Protein AF-A0A061IEL1-F1 (afdb_monomer)

Sequence (319 aa):
MILPTSSVVSLWFRHLPSLEKATLHLFEKLFSSKRNRLGEVECCIKESLLPQAACHPAIFRIVDEMFRFVLLETDGAPEVIAALQVFTWCMAEALGKENKQMKFSLKTYFPYGAPALTAVLSQHPEAIPQRHQLQPLLHISQLLREAVEDPTHGSQQTPFESWFLFIHFGGWVDLAVQQLLRTEAEPPEGLLWLLAFYYSPQDGSQQRVQTMVELKALLSHLLMLLRGERLSAVDVQKAAPRAPICGQLVRRLLLSLLLWTPEGHPIAREAVTHMAHTDAVTHEIVGFLDQTLYRLDHLCVEASRKLARELLQELGAQV

Solvent-accessible surface area (backbone atoms only — not comparable to full-atom values): 18190 Å² total; per-residue (Å²): 135,86,76,55,68,70,58,54,40,54,45,36,75,76,35,58,71,61,38,53,52,52,54,50,53,49,47,52,62,66,66,68,50,96,72,68,48,51,68,58,48,45,50,54,46,64,73,64,47,51,29,62,42,29,60,39,43,74,50,30,44,54,55,51,49,52,49,52,50,54,31,63,78,50,75,62,40,67,68,55,49,51,52,47,25,48,45,48,49,50,19,54,52,40,50,73,66,61,84,83,87,77,87,78,56,71,57,64,59,40,74,84,49,59,68,71,54,49,59,59,64,71,54,61,65,86,77,44,58,78,95,58,48,63,58,61,50,41,51,51,28,48,53,51,44,51,58,60,69,43,77,84,56,83,60,90,54,50,47,61,53,60,45,59,60,49,52,47,47,48,62,55,57,53,50,47,54,53,51,54,77,66,48,88,66,84,74,56,66,44,56,41,48,42,51,41,40,72,71,40,55,83,55,50,73,70,57,42,53,54,32,31,56,50,50,50,52,43,49,52,51,52,53,50,41,67,73,44,99,71,67,48,44,68,57,60,56,67,56,59,77,85,69,83,60,53,65,66,55,53,50,49,53,51,52,48,45,25,45,74,34,81,77,25,51,85,38,33,67,61,34,49,59,66,61,44,76,44,71,69,49,36,53,51,52,47,52,50,38,36,51,49,44,68,53,40,77,76,66,78,50,64,68,39,46,52,51,40,52,53,54,46,55,56,54,62,73,76,110

Structure (mmCIF, N/CA/C/O backbone):
data_AF-A0A061IEL1-F1
#
_entry.id   AF-A0A061IEL1-F1
#
loop_
_atom_site.group_PDB
_atom_site.id
_atom_site.type_symbol
_atom_site.label_atom_id
_atom_site.label_alt_id
_atom_site.label_comp_id
_atom_site.label_asym_id
_atom_site.label_entity_id
_atom_site.label_seq_id
_atom_site.pdbx_PDB_ins_code
_atom_site.Cartn_x
_atom_site.Cartn_y
_atom_site.Cartn_z
_atom_site.occupancy
_atom_site.B_iso_or_equiv
_atom_site.auth_seq_id
_atom_site.auth_comp_id
_atom_site.auth_asym_id
_atom_site.auth_atom_id
_atom_site.pdbx_PDB_model_num
ATOM 1 N N . MET A 1 1 ? 2.890 -19.365 -30.928 1.00 45.03 1 MET A N 1
ATOM 2 C CA . MET A 1 1 ? 4.343 -19.486 -30.677 1.00 45.03 1 MET A CA 1
ATOM 3 C C . MET A 1 1 ? 4.625 -18.691 -29.412 1.00 45.03 1 MET A C 1
ATOM 5 O O . MET A 1 1 ? 4.346 -17.501 -29.420 1.00 45.03 1 MET A O 1
ATOM 9 N N . ILE A 1 2 ? 5.030 -19.330 -28.314 1.00 68.88 2 ILE A N 1
ATOM 10 C CA . ILE A 1 2 ? 5.338 -18.620 -27.060 1.00 68.88 2 ILE A CA 1
ATOM 11 C C . ILE A 1 2 ? 6.803 -18.189 -27.157 1.00 68.88 2 ILE A C 1
ATOM 13 O O . ILE A 1 2 ? 7.677 -19.042 -27.306 1.00 68.88 2 ILE A O 1
ATOM 17 N N . LEU A 1 3 ? 7.064 -16.880 -27.171 1.00 74.19 3 LEU A N 1
ATOM 18 C CA . LEU A 1 3 ? 8.430 -16.354 -27.161 1.00 74.19 3 LEU A CA 1
ATOM 19 C C . LEU A 1 3 ? 9.082 -16.659 -25.800 1.00 74.19 3 LEU A C 1
ATOM 21 O O . LEU A 1 3 ? 8.422 -16.486 -24.775 1.00 74.19 3 LEU A O 1
ATOM 25 N N . PRO A 1 4 ? 10.361 -17.074 -25.752 1.00 83.12 4 PRO A N 1
ATOM 26 C CA . PRO A 1 4 ? 11.089 -17.190 -24.491 1.00 83.12 4 PRO A CA 1
ATOM 27 C C . PRO A 1 4 ? 11.128 -15.850 -23.743 1.00 83.12 4 PRO A C 1
ATOM 29 O O . PRO A 1 4 ? 11.279 -14.799 -24.370 1.00 83.12 4 PRO A O 1
ATOM 32 N N . THR A 1 5 ? 11.084 -15.874 -22.406 1.00 77.50 5 THR A N 1
ATOM 33 C CA . THR A 1 5 ? 11.151 -14.661 -21.565 1.00 77.50 5 THR A CA 1
ATOM 34 C C . THR A 1 5 ? 12.360 -13.792 -21.907 1.00 77.50 5 THR A C 1
ATOM 36 O O . THR A 1 5 ? 12.234 -12.581 -22.046 1.00 77.50 5 THR A O 1
ATOM 39 N N . SER A 1 6 ? 13.523 -14.403 -22.152 1.00 81.56 6 SER A N 1
ATOM 40 C CA . SER A 1 6 ? 14.741 -13.687 -22.551 1.00 81.56 6 SER A CA 1
ATOM 41 C C . SER A 1 6 ? 14.592 -12.917 -23.870 1.00 81.56 6 SER A C 1
ATOM 43 O O . SER A 1 6 ? 15.176 -11.842 -24.027 1.00 81.56 6 SER A O 1
ATOM 45 N N . SER A 1 7 ? 13.792 -13.422 -24.813 1.00 85.75 7 SER A N 1
ATOM 46 C CA . SER A 1 7 ? 13.499 -12.745 -26.080 1.00 85.75 7 SER A CA 1
ATOM 47 C C . SER A 1 7 ? 12.565 -11.552 -25.883 1.00 85.75 7 SER A C 1
ATOM 49 O O . SER A 1 7 ? 12.796 -10.506 -26.486 1.00 85.75 7 SER A O 1
ATOM 51 N N . VAL A 1 8 ? 11.559 -11.681 -25.011 1.00 83.56 8 VAL A N 1
ATOM 52 C CA . VAL A 1 8 ? 10.640 -10.585 -24.651 1.00 83.56 8 VAL A CA 1
ATOM 53 C C . VAL A 1 8 ? 11.396 -9.464 -23.934 1.00 83.56 8 VAL A C 1
ATOM 55 O O . VAL A 1 8 ? 11.312 -8.306 -24.335 1.00 83.56 8 VAL A O 1
ATOM 58 N N . VAL A 1 9 ? 12.230 -9.818 -22.955 1.00 81.69 9 VAL A N 1
ATOM 59 C CA . VAL A 1 9 ? 13.104 -8.873 -22.247 1.00 81.69 9 VAL A CA 1
ATOM 60 C C . VAL A 1 9 ? 14.029 -8.146 -23.230 1.00 81.69 9 VAL A C 1
ATOM 62 O O . VAL A 1 9 ? 14.108 -6.920 -23.224 1.00 81.69 9 VAL A O 1
ATOM 65 N N . SER A 1 10 ? 14.682 -8.883 -24.138 1.00 85.38 10 SER A N 1
ATOM 66 C CA . SER A 1 10 ? 15.571 -8.296 -25.155 1.00 85.38 10 SER A CA 1
ATOM 67 C C . SER A 1 10 ? 14.847 -7.340 -26.107 1.00 85.38 10 SER A C 1
ATOM 69 O O . SER A 1 10 ? 15.432 -6.339 -26.524 1.00 85.38 10 SER A O 1
ATOM 71 N N . LEU A 1 11 ? 13.594 -7.639 -26.464 1.00 90.25 11 LEU A N 1
ATOM 72 C CA . LEU A 1 11 ? 12.755 -6.754 -27.271 1.00 90.25 11 LEU A CA 1
ATOM 73 C C . LEU A 1 11 ? 12.486 -5.444 -26.529 1.00 90.25 11 LEU A C 1
ATOM 75 O O . LEU A 1 11 ? 12.731 -4.378 -27.086 1.00 90.25 11 LEU A O 1
ATOM 79 N N . TRP A 1 12 ? 12.034 -5.515 -25.279 1.00 92.62 12 TRP A N 1
ATOM 80 C CA . TRP A 1 12 ? 11.704 -4.331 -24.482 1.00 92.62 12 TRP A CA 1
ATOM 81 C C . TRP A 1 12 ? 12.910 -3.442 -24.187 1.00 92.62 12 TRP A C 1
ATOM 83 O O . TRP A 1 12 ? 12.775 -2.222 -24.196 1.00 92.62 12 TRP A O 1
ATOM 93 N N . PHE A 1 13 ? 14.108 -4.015 -24.053 1.00 82.69 13 PHE A N 1
ATOM 94 C CA . PHE A 1 13 ? 15.342 -3.225 -23.995 1.00 82.69 13 PHE A CA 1
ATOM 95 C C . PHE A 1 13 ? 15.631 -2.421 -25.255 1.00 82.69 13 PHE A C 1
ATOM 97 O O . PHE A 1 13 ? 16.204 -1.337 -25.186 1.00 82.69 13 PHE A O 1
ATOM 104 N N . ARG A 1 14 ? 15.324 -2.994 -26.417 1.00 88.38 14 ARG A N 1
ATOM 105 C CA . ARG A 1 14 ? 15.703 -2.427 -27.716 1.00 88.38 14 ARG A CA 1
ATOM 106 C C . ARG A 1 14 ? 14.596 -1.575 -28.319 1.00 88.38 14 ARG A C 1
ATOM 108 O O . ARG A 1 14 ? 14.862 -0.804 -29.237 1.00 88.38 14 ARG A O 1
ATOM 115 N N . HIS A 1 15 ? 13.368 -1.724 -27.835 1.00 91.56 15 HIS A N 1
ATOM 116 C CA . HIS A 1 15 ? 12.200 -1.075 -28.398 1.00 91.56 15 HIS A CA 1
ATOM 117 C C . HIS A 1 15 ? 11.198 -0.681 -27.306 1.00 91.56 15 HIS A C 1
ATOM 119 O O . HIS A 1 15 ? 10.239 -1.399 -27.012 1.00 91.56 15 HIS A O 1
ATOM 125 N N . LEU A 1 16 ? 11.425 0.511 -26.750 1.00 90.19 16 LEU A N 1
ATOM 126 C CA . LEU A 1 16 ? 10.616 1.122 -25.695 1.00 90.19 16 LEU A CA 1
ATOM 127 C C . LEU A 1 16 ? 9.099 1.138 -25.985 1.00 90.19 16 LEU A C 1
ATOM 129 O O . LEU A 1 16 ? 8.353 0.724 -25.101 1.00 90.19 16 LEU A O 1
ATOM 133 N N . PRO A 1 17 ? 8.613 1.465 -27.202 1.00 94.44 17 PRO A N 1
ATOM 134 C CA . PRO A 1 17 ? 7.173 1.454 -27.481 1.00 94.44 17 PRO A CA 1
ATOM 135 C C . PRO A 1 17 ? 6.491 0.100 -27.245 1.00 94.44 17 PRO A C 1
ATOM 137 O O . PRO A 1 17 ? 5.310 0.037 -26.913 1.00 94.44 17 PRO A O 1
ATOM 140 N N . SER A 1 18 ? 7.217 -1.014 -27.396 1.00 94.56 18 SER A N 1
ATOM 141 C CA . SER A 1 18 ? 6.667 -2.336 -27.067 1.00 94.56 18 SER A CA 1
ATOM 142 C C . SER A 1 18 ? 6.569 -2.591 -25.566 1.00 94.56 18 SER 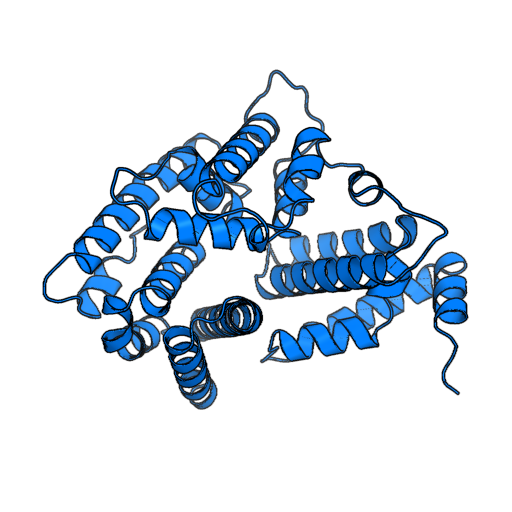A C 1
ATOM 144 O O . SER A 1 18 ? 5.677 -3.330 -25.155 1.00 94.56 18 SER A O 1
ATOM 146 N N . LEU A 1 19 ? 7.460 -2.005 -24.762 1.00 95.88 19 LEU A N 1
ATOM 147 C CA . LEU A 1 19 ? 7.366 -2.053 -23.304 1.00 95.88 19 LEU A CA 1
ATOM 148 C C . LEU A 1 19 ? 6.188 -1.202 -22.825 1.00 95.88 19 LEU A C 1
ATOM 150 O O . LEU A 1 19 ? 5.342 -1.703 -22.096 1.00 95.88 19 LEU A O 1
ATOM 154 N N . GLU A 1 20 ? 6.081 0.037 -23.310 1.00 95.44 20 GLU A N 1
ATOM 155 C CA . GLU A 1 20 ? 4.965 0.938 -22.993 1.00 95.44 20 GLU A CA 1
ATOM 156 C C . GLU A 1 20 ? 3.621 0.290 -23.334 1.00 95.44 20 GLU A C 1
ATOM 158 O O . GLU A 1 20 ? 2.723 0.227 -22.498 1.00 95.44 20 GLU A O 1
ATOM 163 N N . LYS A 1 21 ? 3.502 -0.294 -24.533 1.00 95.19 21 LYS A N 1
ATOM 164 C CA . LYS A 1 21 ? 2.292 -1.012 -24.941 1.00 95.19 21 LYS A CA 1
ATOM 165 C C . LYS A 1 21 ? 1.975 -2.199 -24.027 1.00 95.19 21 LYS A C 1
ATOM 167 O O . LYS A 1 21 ? 0.807 -2.438 -23.737 1.00 95.19 21 LYS A O 1
ATOM 172 N N . ALA A 1 22 ? 2.983 -2.954 -23.590 1.00 95.19 22 ALA A N 1
ATOM 173 C CA . ALA A 1 22 ? 2.779 -4.078 -22.679 1.00 95.19 22 ALA A CA 1
ATOM 174 C C . ALA A 1 22 ? 2.303 -3.612 -21.294 1.00 95.19 22 ALA A C 1
ATOM 176 O O . ALA A 1 22 ? 1.384 -4.210 -20.737 1.00 95.19 22 ALA A O 1
ATOM 177 N N . THR A 1 23 ? 2.878 -2.528 -20.771 1.00 96.19 23 THR A N 1
ATOM 178 C CA . THR A 1 23 ? 2.467 -1.927 -19.496 1.00 96.19 23 THR A CA 1
ATOM 179 C C . THR A 1 23 ? 1.055 -1.344 -19.572 1.00 96.19 23 THR A C 1
ATOM 181 O O . THR A 1 23 ? 0.246 -1.616 -18.691 1.00 96.19 23 THR A O 1
ATOM 184 N N . LEU A 1 24 ? 0.709 -0.622 -20.645 1.00 95.44 24 LEU A N 1
ATOM 185 C CA . LEU A 1 24 ? -0.655 -0.116 -20.853 1.00 95.44 24 LEU A CA 1
ATOM 186 C C . LEU A 1 24 ? -1.671 -1.255 -20.953 1.00 95.44 24 LEU A C 1
ATOM 188 O O . LEU A 1 24 ? -2.714 -1.197 -20.315 1.00 95.44 24 LEU A O 1
ATOM 192 N N . HIS A 1 25 ? -1.345 -2.328 -21.677 1.00 94.38 25 HIS A N 1
ATOM 193 C CA . HIS A 1 25 ? -2.205 -3.512 -21.759 1.00 94.38 25 HIS A CA 1
ATOM 194 C C . HIS A 1 25 ? -2.393 -4.193 -20.396 1.00 94.38 25 HIS A C 1
ATOM 196 O O . HIS A 1 25 ? -3.476 -4.695 -20.093 1.00 94.38 25 HIS A O 1
ATOM 202 N N . LEU A 1 26 ? -1.354 -4.211 -19.550 1.00 94.44 26 LEU A N 1
ATOM 203 C CA . LEU A 1 26 ? -1.491 -4.661 -18.165 1.00 94.44 26 LEU A CA 1
ATOM 204 C C . LEU A 1 26 ? -2.452 -3.744 -17.396 1.00 94.44 26 LEU A C 1
ATOM 206 O O . LEU A 1 26 ? -3.357 -4.254 -16.747 1.00 94.44 26 LEU A O 1
ATOM 210 N N . PHE A 1 27 ? -2.303 -2.423 -17.489 1.00 93.88 27 PHE A N 1
ATOM 211 C CA . PHE A 1 27 ? -3.194 -1.471 -16.817 1.00 93.88 27 PHE A CA 1
ATOM 212 C C . PHE A 1 27 ? -4.643 -1.595 -17.285 1.00 93.88 27 PHE A C 1
ATOM 214 O O . PHE A 1 27 ? -5.545 -1.635 -16.455 1.00 93.88 27 PHE A O 1
ATOM 221 N N . GLU A 1 28 ? -4.880 -1.753 -18.586 1.00 91.31 28 GLU A N 1
ATOM 222 C CA . GLU A 1 28 ? -6.215 -2.021 -19.123 1.00 91.31 28 GLU A CA 1
ATOM 223 C C . GLU A 1 28 ? -6.821 -3.275 -18.488 1.00 91.31 28 GLU A C 1
ATOM 225 O O . GLU A 1 28 ? -7.964 -3.244 -18.040 1.00 91.31 28 GLU A O 1
ATOM 230 N N . LYS A 1 29 ? -6.061 -4.369 -18.360 1.00 89.75 29 LYS A N 1
ATOM 231 C CA . LYS A 1 29 ? -6.538 -5.569 -17.655 1.00 89.75 29 LYS A CA 1
ATOM 232 C C . LYS A 1 29 ? -6.797 -5.316 -16.170 1.00 89.75 29 LYS A C 1
ATOM 234 O O . LYS A 1 29 ? -7.832 -5.734 -15.661 1.00 89.75 29 LYS A O 1
ATOM 239 N N . LEU A 1 30 ? -5.871 -4.643 -15.489 1.00 88.62 30 LEU A N 1
ATOM 240 C CA . LEU A 1 30 ? -5.934 -4.409 -14.047 1.00 88.62 30 LEU A CA 1
ATOM 241 C C . LEU A 1 30 ? -7.013 -3.409 -13.643 1.00 88.62 30 LEU A C 1
ATOM 243 O O . LEU A 1 30 ? -7.482 -3.485 -12.519 1.00 88.62 30 LEU A O 1
ATOM 247 N N . PHE A 1 31 ? -7.417 -2.484 -14.510 1.00 85.19 31 PHE A N 1
ATOM 248 C CA . PHE A 1 31 ? -8.345 -1.408 -14.144 1.00 85.19 31 PHE A CA 1
ATOM 249 C C . PHE A 1 31 ? -9.674 -1.449 -14.917 1.00 85.19 31 PHE A C 1
ATOM 251 O O . PHE A 1 31 ? -10.562 -0.649 -14.642 1.00 85.19 31 PHE A O 1
ATOM 258 N N . SER A 1 32 ? -9.860 -2.395 -15.850 1.00 79.62 32 SER A N 1
ATOM 259 C CA . SER A 1 32 ? -11.148 -2.596 -16.546 1.00 79.62 32 SER A CA 1
ATOM 260 C C . SER A 1 32 ? -12.160 -3.436 -15.762 1.00 79.62 32 SER A C 1
ATOM 262 O O . SER A 1 32 ? -13.367 -3.297 -15.974 1.00 79.62 32 SER A O 1
ATOM 264 N N . SER A 1 33 ? -11.702 -4.314 -14.865 1.00 66.00 33 SER A N 1
ATOM 265 C CA . SER A 1 33 ? -12.598 -5.128 -14.040 1.00 66.00 33 SER A CA 1
ATOM 266 C C . SER A 1 33 ? -13.097 -4.343 -12.827 1.00 66.00 33 SER A C 1
ATOM 268 O O . SER A 1 33 ? -12.321 -3.746 -12.087 1.00 66.00 33 SER A O 1
ATOM 270 N N . LYS A 1 34 ? -14.410 -4.406 -12.572 1.00 59.25 34 LYS A N 1
ATOM 271 C CA . LYS A 1 34 ? -15.040 -3.828 -11.369 1.00 59.25 34 LYS A CA 1
ATOM 272 C C . LYS A 1 34 ? -14.681 -4.572 -10.075 1.00 59.25 34 LYS A C 1
ATOM 274 O O . LYS A 1 34 ? -14.969 -4.077 -8.988 1.00 59.25 34 LYS A O 1
ATOM 279 N N . ARG A 1 35 ? -14.109 -5.776 -10.176 1.00 58.38 35 ARG A N 1
ATOM 280 C CA . ARG A 1 35 ? -13.677 -6.607 -9.046 1.00 58.38 35 ARG A CA 1
ATOM 281 C C . ARG A 1 35 ? -12.323 -7.200 -9.380 1.00 58.38 35 ARG A C 1
ATOM 283 O O . ARG A 1 35 ? -12.249 -8.102 -10.205 1.00 58.38 35 ARG A O 1
ATOM 290 N N . ASN A 1 36 ? -11.275 -6.690 -8.753 1.00 62.75 36 ASN A N 1
ATOM 291 C CA . ASN A 1 36 ? -9.938 -7.242 -8.892 1.00 62.75 36 ASN A CA 1
ATOM 292 C C . ASN A 1 36 ? -9.484 -7.763 -7.545 1.00 62.75 36 ASN A C 1
ATOM 294 O O . ASN A 1 36 ? -8.954 -7.019 -6.720 1.00 62.75 36 ASN A O 1
ATOM 298 N N . ARG A 1 37 ? -9.689 -9.063 -7.333 1.00 73.44 37 ARG A N 1
ATOM 299 C CA . ARG A 1 37 ? -9.083 -9.737 -6.186 1.00 73.44 37 ARG A CA 1
ATOM 300 C C . ARG A 1 37 ? -7.574 -9.664 -6.346 1.00 73.44 37 ARG A C 1
ATOM 302 O O . ARG A 1 37 ? -7.068 -9.887 -7.445 1.00 73.44 37 ARG A O 1
ATOM 309 N N . LEU A 1 38 ? -6.827 -9.433 -5.267 1.00 75.94 38 LEU A N 1
ATOM 310 C CA . LEU A 1 38 ? -5.367 -9.325 -5.390 1.00 75.94 38 LEU A CA 1
ATOM 311 C C . LEU A 1 38 ? -4.704 -10.577 -5.973 1.00 75.94 38 LEU A C 1
ATOM 313 O O . LEU A 1 38 ? -3.699 -10.442 -6.657 1.00 75.94 38 LEU A O 1
ATOM 317 N N . GLY A 1 39 ? -5.277 -11.769 -5.782 1.00 76.31 39 GLY A N 1
ATOM 318 C CA . GLY A 1 39 ? -4.789 -12.981 -6.451 1.00 76.31 39 GLY A CA 1
ATOM 319 C C . GLY A 1 39 ? -4.935 -12.929 -7.979 1.00 76.31 39 GLY A C 1
ATOM 320 O O . GLY A 1 39 ? -4.047 -13.366 -8.701 1.00 76.31 39 GLY A O 1
ATOM 321 N N . GLU A 1 40 ? -6.014 -12.337 -8.496 1.00 83.12 40 GLU A N 1
ATOM 322 C CA . GLU A 1 40 ? -6.212 -12.140 -9.940 1.00 83.12 40 GLU A CA 1
ATOM 323 C C . GLU A 1 40 ? -5.275 -11.053 -10.478 1.00 83.12 40 GLU A C 1
ATOM 325 O O . GLU A 1 40 ? -4.702 -11.215 -11.556 1.00 83.12 40 GLU A O 1
ATOM 330 N N . VAL A 1 41 ? -5.056 -9.987 -9.697 1.00 86.06 41 VAL A N 1
ATOM 331 C CA . VAL A 1 41 ? -4.055 -8.945 -9.980 1.00 86.06 41 VAL A CA 1
ATOM 332 C C . VAL A 1 41 ? -2.658 -9.556 -10.055 1.00 86.06 41 VAL A C 1
ATOM 334 O O . VAL A 1 41 ? -1.934 -9.318 -11.020 1.00 86.06 41 VAL A O 1
ATOM 337 N N . GLU A 1 42 ? -2.289 -10.386 -9.079 1.00 89.00 42 GLU A N 1
ATOM 338 C CA . GLU A 1 42 ? -1.007 -11.088 -9.035 1.00 89.00 42 GLU A CA 1
ATOM 339 C C . GLU A 1 42 ? -0.837 -12.014 -10.244 1.00 89.00 42 GLU A C 1
ATOM 341 O O . GLU A 1 42 ? 0.195 -11.953 -10.913 1.00 89.00 42 GLU A O 1
ATOM 346 N N . CYS A 1 43 ? -1.849 -12.824 -10.576 1.00 87.81 43 CYS A N 1
ATOM 347 C CA . CYS A 1 43 ? -1.838 -13.663 -11.774 1.00 87.81 43 CYS A CA 1
ATOM 348 C C . CYS A 1 43 ? -1.639 -12.826 -13.045 1.00 87.81 43 CYS A C 1
ATOM 350 O O . CYS A 1 43 ? -0.721 -13.109 -13.815 1.00 87.81 43 CYS A O 1
ATOM 352 N N . CYS A 1 44 ? -2.421 -11.757 -13.233 1.00 90.69 44 CYS A N 1
ATOM 353 C CA . CYS A 1 44 ? -2.296 -10.856 -14.383 1.00 90.69 44 CYS A CA 1
ATOM 354 C C . CYS A 1 44 ? -0.889 -10.249 -14.491 1.00 90.69 44 CYS A C 1
ATOM 356 O O . CYS A 1 44 ? -0.300 -10.206 -15.574 1.00 90.69 44 CYS A O 1
ATOM 358 N N . ILE A 1 45 ? -0.334 -9.803 -13.363 1.00 93.56 45 ILE A N 1
ATOM 359 C CA . ILE A 1 45 ? 1.009 -9.230 -13.283 1.00 93.56 45 ILE A CA 1
ATOM 360 C C . ILE A 1 45 ? 2.068 -10.282 -13.624 1.00 93.56 45 ILE A C 1
ATOM 362 O O . ILE A 1 45 ? 2.948 -10.014 -14.443 1.00 93.56 45 ILE A O 1
ATOM 366 N N . LYS A 1 46 ? 1.987 -11.492 -13.063 1.00 91.50 46 LYS A N 1
ATOM 367 C CA . LYS A 1 46 ? 2.949 -12.574 -13.330 1.00 91.50 46 LYS A CA 1
ATOM 368 C C . LYS A 1 46 ? 2.901 -13.050 -14.783 1.00 91.50 46 LYS A C 1
ATOM 370 O O . LYS A 1 46 ? 3.955 -13.307 -15.365 1.00 91.50 46 LYS A O 1
ATOM 375 N N . GLU A 1 47 ? 1.714 -13.118 -15.382 1.00 91.06 47 GLU A N 1
ATOM 376 C CA . GLU A 1 47 ? 1.523 -13.480 -16.793 1.00 91.06 47 GLU A CA 1
ATOM 377 C C . GLU A 1 47 ? 2.075 -12.431 -17.765 1.00 91.06 47 GLU A C 1
ATOM 379 O O . GLU A 1 47 ? 2.435 -12.768 -18.894 1.00 91.06 47 GLU A O 1
ATOM 384 N N . SER A 1 48 ? 2.177 -11.167 -17.341 1.00 92.12 48 SER A N 1
ATOM 385 C CA . SER A 1 48 ? 2.668 -10.081 -18.196 1.00 92.12 48 SER A CA 1
ATOM 386 C C . SER A 1 48 ? 4.155 -10.181 -18.543 1.00 92.12 48 SER A C 1
ATOM 388 O O . SER A 1 48 ? 4.589 -9.509 -19.469 1.00 92.12 48 SER A O 1
ATOM 390 N N . LEU A 1 49 ? 4.943 -10.982 -17.812 1.00 90.56 49 LEU A N 1
ATOM 391 C CA . LEU A 1 49 ? 6.415 -11.020 -17.847 1.00 90.56 49 LEU A CA 1
ATOM 392 C C . LEU A 1 49 ? 7.123 -9.716 -17.417 1.00 90.56 49 LEU A C 1
ATOM 394 O O . LEU A 1 49 ? 8.357 -9.679 -17.369 1.00 90.56 49 LEU A O 1
ATOM 398 N N . LEU A 1 50 ? 6.378 -8.652 -17.087 1.00 94.06 50 LEU A N 1
ATOM 399 C CA . LEU A 1 50 ? 6.944 -7.378 -16.641 1.00 94.06 50 LEU A CA 1
ATOM 400 C C . LEU A 1 50 ? 7.743 -7.506 -15.338 1.00 94.06 50 LEU A C 1
ATOM 402 O O . LEU A 1 50 ? 8.828 -6.933 -15.301 1.00 94.06 50 LEU A O 1
ATOM 406 N N . PRO A 1 51 ? 7.318 -8.265 -14.304 1.00 92.88 51 PRO A N 1
ATOM 407 C CA . PRO A 1 51 ? 8.116 -8.421 -13.086 1.00 92.88 51 PRO A CA 1
ATOM 408 C C . PRO A 1 51 ? 9.505 -9.012 -13.345 1.00 92.88 51 PRO A C 1
ATOM 410 O O . PRO A 1 51 ? 10.491 -8.537 -12.793 1.00 92.88 51 PRO A O 1
ATOM 413 N N . GLN A 1 52 ? 9.592 -10.015 -14.223 1.00 90.06 52 GLN A N 1
ATOM 414 C CA . GLN A 1 52 ? 10.848 -10.668 -14.593 1.00 90.06 52 GLN A CA 1
ATOM 415 C C . GLN A 1 52 ? 11.733 -9.732 -15.421 1.00 90.06 52 GLN A C 1
ATOM 417 O O . GLN A 1 52 ? 12.941 -9.683 -15.227 1.00 90.06 52 GLN A O 1
ATOM 422 N N . ALA A 1 53 ? 11.148 -8.951 -16.331 1.00 90.25 53 ALA A N 1
ATOM 423 C CA . ALA A 1 53 ? 11.898 -7.954 -17.089 1.00 90.25 53 ALA A CA 1
ATOM 424 C C . ALA A 1 53 ? 12.378 -6.788 -16.206 1.00 90.25 53 ALA A C 1
ATOM 426 O O . ALA A 1 53 ? 13.492 -6.287 -16.371 1.00 90.25 53 ALA A O 1
ATOM 427 N N . ALA A 1 54 ? 11.553 -6.385 -15.240 1.00 92.38 54 ALA A N 1
ATOM 428 C CA . ALA A 1 54 ? 11.835 -5.334 -14.274 1.00 92.38 54 ALA A CA 1
ATOM 429 C C . ALA A 1 54 ? 12.899 -5.726 -13.239 1.00 92.38 54 ALA A C 1
ATOM 431 O O . ALA A 1 54 ? 13.402 -4.845 -12.551 1.00 92.38 54 ALA A O 1
ATOM 432 N N . CYS A 1 55 ? 13.353 -6.986 -13.199 1.00 89.12 55 CYS A N 1
ATOM 433 C CA . CYS A 1 55 ? 14.615 -7.345 -12.542 1.00 89.12 55 CYS A CA 1
ATOM 434 C C . CYS A 1 55 ? 15.806 -6.533 -13.082 1.00 89.12 55 CYS A C 1
ATOM 436 O O . CYS A 1 55 ? 16.845 -6.428 -12.433 1.00 89.12 55 CYS A O 1
ATOM 438 N N . HIS A 1 56 ? 15.680 -5.933 -14.270 1.00 88.88 56 HIS A N 1
ATOM 439 C CA . HIS A 1 56 ? 16.611 -4.914 -14.715 1.00 88.88 56 HIS A CA 1
ATOM 440 C C . HIS A 1 56 ? 16.123 -3.490 -14.379 1.00 88.88 56 HIS A C 1
ATOM 442 O O . HIS A 1 56 ? 15.062 -3.075 -14.860 1.00 88.88 56 HIS A O 1
ATOM 448 N N . PRO A 1 57 ? 16.936 -2.664 -13.687 1.00 90.12 57 PRO A N 1
ATOM 449 C CA . PRO A 1 57 ? 16.532 -1.341 -13.207 1.00 90.12 57 PRO A CA 1
ATOM 450 C C . PRO A 1 57 ? 16.002 -0.386 -14.279 1.00 90.12 57 PRO A C 1
ATOM 452 O O . PRO A 1 57 ? 15.091 0.387 -14.013 1.00 90.12 57 PRO A O 1
ATOM 455 N N . ALA A 1 58 ? 16.544 -0.421 -15.501 1.00 90.50 58 ALA A N 1
ATOM 456 C CA . ALA A 1 58 ? 16.056 0.441 -16.582 1.00 90.50 58 ALA A CA 1
ATOM 457 C C . ALA A 1 58 ? 14.601 0.131 -16.978 1.00 90.50 58 ALA A C 1
ATOM 459 O O . ALA A 1 58 ? 13.828 1.056 -17.196 1.00 90.50 58 ALA A O 1
ATOM 460 N N . ILE A 1 59 ? 14.228 -1.155 -17.030 1.00 92.81 59 ILE A N 1
ATOM 461 C CA . ILE A 1 59 ? 12.855 -1.576 -17.338 1.00 92.81 59 ILE A CA 1
ATOM 462 C C . ILE A 1 59 ? 11.950 -1.250 -16.154 1.00 92.81 59 ILE A C 1
ATOM 464 O O . ILE A 1 59 ? 10.895 -0.657 -16.360 1.00 92.81 59 ILE A O 1
ATOM 468 N N . PHE A 1 60 ? 12.391 -1.565 -14.929 1.00 93.94 60 PHE A N 1
ATOM 469 C CA . PHE A 1 60 ? 11.664 -1.197 -13.714 1.00 93.94 60 PHE A CA 1
ATOM 470 C C . PHE A 1 60 ? 11.296 0.281 -13.713 1.00 93.94 60 PHE A C 1
ATOM 472 O O . PHE A 1 60 ? 10.129 0.600 -13.569 1.00 93.94 60 PHE A O 1
ATOM 479 N N . ARG A 1 61 ? 12.264 1.172 -13.953 1.00 92.94 61 ARG A N 1
ATOM 480 C CA . ARG A 1 61 ? 12.039 2.622 -13.915 1.00 92.94 61 ARG A CA 1
ATOM 481 C C . ARG A 1 61 ? 10.994 3.101 -14.916 1.00 92.94 61 ARG A C 1
ATOM 483 O O . ARG A 1 61 ? 10.288 4.049 -14.620 1.00 92.94 61 ARG A O 1
ATOM 490 N N . ILE A 1 62 ? 10.894 2.472 -16.085 1.00 94.50 62 ILE A N 1
ATOM 491 C CA . ILE A 1 62 ? 9.868 2.825 -17.074 1.00 94.50 62 ILE A CA 1
ATOM 492 C C . ILE A 1 62 ? 8.491 2.385 -16.578 1.00 94.50 62 ILE A C 1
ATOM 494 O O . ILE A 1 62 ? 7.548 3.165 -16.622 1.00 94.50 62 ILE A O 1
ATOM 498 N N . VAL A 1 63 ? 8.373 1.151 -16.080 1.00 96.38 63 VAL A N 1
ATOM 499 C CA . VAL A 1 63 ? 7.103 0.639 -15.543 1.00 96.38 63 VAL A CA 1
ATOM 500 C C . VAL A 1 63 ? 6.670 1.435 -14.305 1.00 96.38 63 VAL A C 1
ATOM 502 O O . VAL A 1 63 ? 5.506 1.806 -14.193 1.00 96.38 63 VAL A O 1
ATOM 505 N N . ASP A 1 64 ? 7.616 1.740 -13.419 1.00 96.00 64 ASP A N 1
ATOM 506 C CA . ASP A 1 64 ? 7.445 2.568 -12.225 1.00 96.00 64 ASP A CA 1
ATOM 507 C C . ASP A 1 64 ? 6.973 3.986 -12.578 1.00 96.00 64 ASP A C 1
ATOM 509 O O . ASP A 1 64 ? 6.003 4.481 -12.012 1.00 96.00 64 ASP A O 1
ATOM 513 N N . GLU A 1 65 ? 7.569 4.611 -13.598 1.00 95.62 65 GLU A N 1
ATOM 514 C CA . GLU A 1 65 ? 7.129 5.918 -14.098 1.00 95.62 65 GLU A CA 1
ATOM 515 C C . GLU A 1 65 ? 5.704 5.870 -14.671 1.00 95.62 65 GLU A C 1
ATOM 517 O O . GLU A 1 65 ? 4.909 6.786 -14.478 1.00 95.62 65 GLU A O 1
ATOM 522 N N . MET A 1 66 ? 5.330 4.779 -15.338 1.00 96.94 66 MET A N 1
ATOM 523 C CA . MET A 1 66 ? 3.961 4.609 -15.826 1.00 96.94 66 MET A CA 1
ATOM 524 C C . MET A 1 66 ? 2.958 4.440 -14.679 1.00 96.94 66 MET A C 1
ATOM 526 O O . MET A 1 66 ? 1.867 5.004 -14.748 1.00 96.94 66 MET A O 1
ATOM 530 N N . PHE A 1 67 ? 3.323 3.736 -13.601 1.00 96.88 67 PHE A N 1
ATOM 531 C CA . PHE A 1 67 ? 2.524 3.722 -12.372 1.00 96.88 67 PHE A CA 1
ATOM 532 C C . PHE A 1 67 ? 2.439 5.113 -11.736 1.00 96.88 67 PHE A C 1
ATOM 534 O O . PHE A 1 67 ? 1.349 5.505 -11.325 1.00 96.88 67 PHE A O 1
ATOM 541 N N . ARG A 1 68 ? 3.543 5.877 -11.701 1.00 95.56 68 ARG A N 1
ATOM 542 C CA . ARG A 1 68 ? 3.569 7.275 -11.233 1.00 95.56 68 ARG A CA 1
ATOM 543 C C . ARG A 1 68 ? 2.531 8.116 -11.981 1.00 95.56 68 ARG A C 1
ATOM 545 O O . ARG A 1 68 ? 1.745 8.801 -11.332 1.00 95.56 68 ARG A O 1
ATOM 552 N N . PHE A 1 69 ? 2.470 8.026 -13.314 1.00 95.31 69 PHE A N 1
ATOM 553 C CA . PHE A 1 69 ? 1.471 8.750 -14.109 1.00 95.31 69 PHE A CA 1
ATOM 554 C C . PHE A 1 69 ? 0.039 8.341 -13.768 1.00 95.31 69 PHE A C 1
ATOM 556 O O . PHE A 1 69 ? -0.779 9.206 -13.475 1.00 95.31 69 PHE A O 1
ATOM 563 N N . VAL A 1 70 ? -0.270 7.041 -13.745 1.00 95.25 70 VAL A N 1
ATOM 564 C CA . VAL A 1 70 ? -1.629 6.575 -13.415 1.00 95.25 70 VAL A CA 1
ATOM 565 C C . VAL A 1 70 ? -2.034 7.008 -12.005 1.00 95.25 70 VA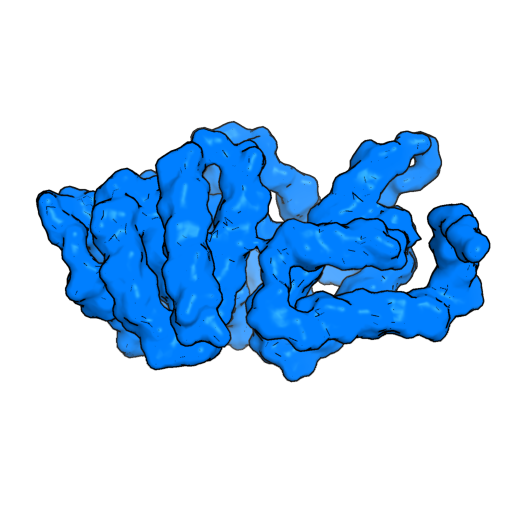L A C 1
ATOM 567 O O . VAL A 1 70 ? -3.177 7.393 -11.779 1.00 95.25 70 VAL A O 1
ATOM 570 N N . LEU A 1 71 ? -1.103 6.989 -11.054 1.00 94.00 71 LEU A N 1
ATOM 571 C CA . LEU A 1 71 ? -1.358 7.398 -9.679 1.00 94.00 71 LEU A CA 1
ATOM 572 C C . LEU A 1 71 ? -1.673 8.894 -9.565 1.00 94.00 71 LEU A C 1
ATOM 574 O O . LEU A 1 71 ? -2.579 9.263 -8.825 1.00 94.00 71 LEU A O 1
ATOM 578 N N . LEU A 1 72 ? -0.957 9.741 -10.310 1.00 93.06 72 LEU A N 1
ATOM 579 C CA . LEU A 1 72 ? -1.220 11.181 -10.368 1.00 93.06 72 LEU A CA 1
ATOM 580 C C . LEU A 1 72 ? -2.558 11.488 -11.055 1.00 93.06 72 LEU A C 1
ATOM 582 O O . LEU A 1 72 ? -3.327 12.297 -10.548 1.00 93.06 72 LEU A O 1
ATOM 586 N N . GLU A 1 73 ? -2.869 10.808 -12.161 1.00 93.06 73 GLU A N 1
ATOM 587 C CA . GLU A 1 73 ? -4.137 10.976 -12.892 1.00 93.06 73 GLU A CA 1
ATOM 588 C C . GLU A 1 73 ? -5.360 10.509 -12.085 1.00 93.06 73 GLU A C 1
ATOM 590 O O . GLU A 1 73 ? -6.471 10.992 -12.289 1.00 93.06 73 GLU A O 1
ATOM 595 N N . THR A 1 74 ? -5.165 9.565 -11.162 1.00 90.25 74 THR A N 1
ATOM 596 C CA . THR A 1 74 ? -6.232 8.999 -10.320 1.00 90.25 74 THR A CA 1
ATOM 597 C C . THR A 1 74 ? -6.273 9.580 -8.907 1.00 90.25 74 THR A C 1
ATOM 599 O O . THR A 1 74 ? -7.028 9.076 -8.078 1.00 90.25 74 THR A O 1
ATOM 602 N N . ASP A 1 75 ? -5.466 10.608 -8.626 1.00 87.19 75 ASP A N 1
ATOM 603 C CA . ASP A 1 75 ? -5.331 11.226 -7.300 1.00 87.19 75 ASP A CA 1
ATOM 604 C C . ASP A 1 75 ? -5.082 10.195 -6.179 1.00 87.19 75 ASP A C 1
ATOM 606 O O . ASP A 1 75 ? -5.663 10.237 -5.096 1.00 87.19 75 ASP A O 1
ATOM 610 N N . GLY A 1 76 ? -4.225 9.207 -6.457 1.00 86.50 76 GLY A N 1
ATOM 611 C CA . GLY A 1 76 ? -3.841 8.200 -5.470 1.00 86.50 76 GLY A CA 1
ATOM 612 C C . GLY A 1 76 ? -4.847 7.062 -5.271 1.00 86.50 76 GLY A C 1
ATOM 613 O O . GLY A 1 76 ? -4.954 6.555 -4.153 1.00 86.50 76 GLY A O 1
ATOM 614 N N . ALA A 1 77 ? -5.573 6.638 -6.313 1.00 87.31 77 ALA A N 1
ATOM 615 C CA . ALA A 1 77 ? -6.573 5.572 -6.193 1.00 87.31 77 ALA A CA 1
ATOM 616 C C . ALA A 1 77 ? -6.017 4.291 -5.513 1.00 87.31 77 ALA A C 1
ATOM 618 O O . ALA A 1 77 ? -4.960 3.782 -5.919 1.00 87.31 77 ALA A O 1
ATOM 619 N N . PRO A 1 78 ? -6.721 3.721 -4.510 1.00 84.69 78 PRO A N 1
ATOM 620 C CA . PRO A 1 78 ? -6.254 2.550 -3.763 1.00 84.69 78 PRO A CA 1
ATOM 621 C C . PRO A 1 78 ? -5.941 1.326 -4.632 1.00 84.69 78 PRO A C 1
ATOM 623 O O . PRO A 1 78 ? -5.009 0.580 -4.333 1.00 84.69 78 PRO A O 1
ATOM 626 N N . GLU A 1 79 ? -6.681 1.120 -5.721 1.00 85.81 79 GLU A N 1
ATOM 627 C CA . GLU A 1 79 ? -6.492 0.016 -6.664 1.00 85.81 79 GLU A CA 1
ATOM 628 C C . GLU A 1 79 ? -5.151 0.125 -7.397 1.00 85.81 79 GLU A C 1
ATOM 630 O O . GLU A 1 79 ? -4.470 -0.881 -7.610 1.00 85.81 79 GLU A O 1
ATOM 635 N N . VAL A 1 80 ? -4.738 1.349 -7.739 1.00 91.81 80 VAL A N 1
ATOM 636 C CA . VAL A 1 80 ? -3.449 1.628 -8.384 1.00 91.81 80 VAL A CA 1
ATOM 637 C C . VAL A 1 80 ? -2.312 1.376 -7.397 1.00 91.81 80 VAL A C 1
ATOM 639 O O . VAL A 1 80 ? -1.342 0.699 -7.739 1.00 91.81 80 VAL A O 1
ATOM 642 N N . ILE A 1 81 ? -2.458 1.838 -6.149 1.00 91.81 81 ILE A N 1
ATOM 643 C CA . ILE A 1 81 ? -1.496 1.572 -5.067 1.00 91.81 81 ILE A CA 1
ATOM 644 C C . ILE A 1 81 ? -1.362 0.063 -4.823 1.00 91.81 81 ILE A C 1
ATOM 646 O O . ILE A 1 81 ? -0.250 -0.453 -4.690 1.00 91.81 81 ILE A O 1
ATOM 650 N N . ALA A 1 82 ? -2.477 -0.666 -4.785 1.00 88.94 82 ALA A N 1
ATOM 651 C CA . ALA A 1 82 ? -2.472 -2.108 -4.584 1.00 88.94 82 ALA A CA 1
ATOM 652 C C . ALA A 1 82 ? -1.784 -2.845 -5.745 1.00 88.94 82 ALA A C 1
ATOM 654 O O . ALA A 1 82 ? -0.936 -3.705 -5.503 1.00 88.94 82 ALA A O 1
ATOM 655 N N . ALA A 1 83 ? -2.082 -2.477 -6.995 1.00 92.38 83 ALA A N 1
ATOM 656 C CA . ALA A 1 83 ? -1.416 -3.023 -8.175 1.00 92.38 83 ALA A CA 1
ATOM 657 C C . ALA A 1 83 ? 0.099 -2.757 -8.162 1.00 92.38 83 ALA A C 1
ATOM 659 O O . ALA A 1 83 ? 0.880 -3.672 -8.431 1.00 92.38 83 ALA A O 1
ATOM 660 N N . LEU A 1 84 ? 0.522 -1.546 -7.784 1.00 95.00 84 LEU A N 1
ATOM 661 C CA . LEU A 1 84 ? 1.933 -1.178 -7.636 1.00 95.00 84 LEU A CA 1
ATOM 662 C C . LEU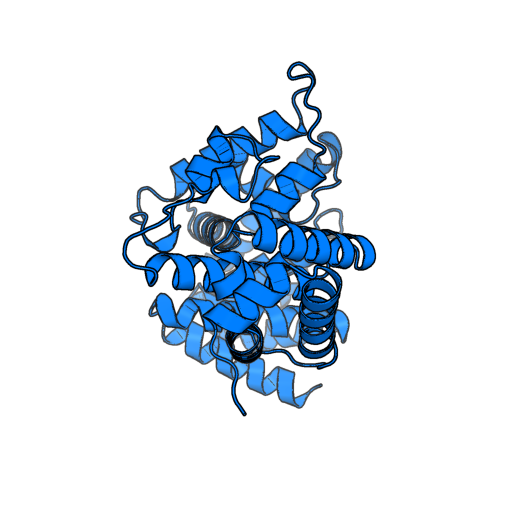 A 1 84 ? 2.639 -2.032 -6.571 1.00 95.00 84 LEU A C 1
ATOM 664 O O . LEU A 1 84 ? 3.737 -2.545 -6.800 1.00 95.00 84 LEU A O 1
ATOM 668 N N . GLN A 1 85 ? 2.001 -2.237 -5.417 1.00 92.00 85 GLN A N 1
ATOM 669 C CA . GLN A 1 85 ? 2.532 -3.085 -4.345 1.00 92.00 85 GLN A CA 1
ATOM 670 C C . GLN A 1 85 ? 2.673 -4.546 -4.788 1.00 92.00 85 GLN A C 1
ATOM 672 O O . GLN A 1 85 ? 3.712 -5.163 -4.546 1.00 92.00 85 GLN A O 1
ATOM 677 N N . VAL A 1 86 ? 1.663 -5.103 -5.469 1.00 90.88 86 VAL A N 1
ATOM 678 C CA . VAL A 1 86 ? 1.719 -6.477 -5.999 1.00 90.88 86 VAL A CA 1
ATOM 679 C C . VAL A 1 86 ? 2.788 -6.601 -7.083 1.00 90.88 86 VAL A C 1
ATOM 681 O O . VAL A 1 86 ? 3.533 -7.582 -7.095 1.00 90.88 86 VAL A O 1
ATOM 684 N N . PHE A 1 87 ? 2.923 -5.603 -7.959 1.00 95.00 87 PHE A N 1
ATOM 685 C CA . PHE A 1 87 ? 3.984 -5.558 -8.963 1.00 95.00 87 PHE A CA 1
ATOM 686 C C . PHE A 1 87 ? 5.372 -5.579 -8.318 1.00 95.00 87 PHE A C 1
ATOM 688 O O . PHE A 1 87 ? 6.207 -6.416 -8.668 1.00 95.00 87 PHE A O 1
ATOM 695 N N . THR A 1 88 ? 5.588 -4.713 -7.327 1.00 92.88 88 THR A N 1
ATOM 696 C CA . THR A 1 88 ? 6.843 -4.623 -6.569 1.00 92.88 88 THR A CA 1
ATOM 697 C C . THR A 1 88 ? 7.181 -5.951 -5.897 1.00 92.88 88 THR A C 1
ATOM 699 O O . THR A 1 88 ? 8.314 -6.423 -5.990 1.00 92.88 88 THR A O 1
ATOM 702 N N . TRP A 1 89 ? 6.188 -6.592 -5.275 1.00 88.19 89 TRP A N 1
ATOM 703 C CA . TRP A 1 89 ? 6.333 -7.915 -4.673 1.00 88.19 89 TRP A CA 1
ATOM 704 C C . TRP A 1 89 ? 6.712 -8.989 -5.701 1.00 88.19 89 TRP A C 1
ATOM 706 O O . TRP A 1 89 ? 7.692 -9.706 -5.505 1.00 88.19 89 TRP A O 1
ATOM 716 N N . CYS A 1 90 ? 5.988 -9.075 -6.822 1.00 91.12 90 CYS A N 1
ATOM 717 C CA . CYS A 1 90 ? 6.268 -10.048 -7.882 1.00 91.12 90 CYS A CA 1
ATOM 718 C C . CYS A 1 90 ? 7.674 -9.868 -8.469 1.00 91.12 90 CYS A C 1
ATOM 720 O O . CYS A 1 90 ? 8.339 -10.850 -8.799 1.00 91.12 90 CYS A O 1
ATOM 722 N N . MET A 1 91 ? 8.131 -8.620 -8.600 1.00 91.88 91 MET A N 1
ATOM 723 C CA . MET A 1 91 ? 9.473 -8.293 -9.079 1.00 91.88 91 MET A CA 1
ATOM 724 C C . MET A 1 91 ? 10.539 -8.708 -8.058 1.00 91.88 91 MET A C 1
ATOM 726 O O . MET A 1 91 ? 11.508 -9.369 -8.427 1.00 91.88 91 MET A O 1
ATOM 730 N N . ALA A 1 92 ? 10.333 -8.431 -6.767 1.00 87.19 92 ALA A N 1
ATOM 731 C CA . ALA A 1 92 ? 11.229 -8.891 -5.705 1.00 87.19 92 ALA A CA 1
ATOM 732 C C . ALA A 1 92 ? 11.300 -10.431 -5.627 1.00 87.19 92 ALA A C 1
ATOM 734 O O . ALA A 1 92 ? 12.383 -11.000 -5.469 1.00 87.19 92 ALA A O 1
ATOM 735 N N . GLU A 1 93 ? 10.167 -11.119 -5.801 1.00 86.81 93 GLU A N 1
ATOM 736 C CA . GLU A 1 93 ? 10.107 -12.582 -5.877 1.00 86.81 93 GLU A CA 1
ATOM 737 C C . GLU A 1 93 ? 10.887 -13.114 -7.095 1.00 86.81 93 GLU A C 1
ATOM 739 O O . GLU A 1 93 ? 11.641 -14.085 -6.979 1.00 86.81 93 GLU A O 1
ATOM 744 N N . ALA A 1 94 ? 10.744 -12.473 -8.261 1.00 88.31 94 ALA A N 1
ATOM 745 C CA . ALA A 1 94 ? 11.488 -12.820 -9.470 1.00 88.31 94 ALA A CA 1
ATOM 746 C C . ALA A 1 94 ? 13.002 -12.612 -9.287 1.00 88.31 94 ALA A C 1
ATOM 748 O O . ALA A 1 94 ? 13.781 -13.516 -9.598 1.00 88.31 94 ALA A O 1
ATOM 749 N N . LEU A 1 95 ? 13.410 -11.490 -8.685 1.00 85.00 95 LEU A N 1
ATOM 750 C CA . LEU A 1 95 ? 14.803 -11.208 -8.328 1.00 85.00 95 LEU A CA 1
ATOM 751 C C . LEU A 1 95 ? 15.392 -12.262 -7.385 1.00 85.00 95 LEU A C 1
ATOM 753 O O . LEU A 1 95 ? 16.549 -12.649 -7.539 1.00 85.00 95 LEU A O 1
ATOM 757 N N . GLY A 1 96 ? 14.608 -12.750 -6.419 1.00 80.06 96 GLY A N 1
ATOM 758 C CA . GLY A 1 96 ? 15.033 -13.814 -5.507 1.00 80.06 96 GLY A CA 1
ATOM 759 C C . GLY A 1 96 ? 15.271 -15.160 -6.204 1.00 80.06 96 GLY A C 1
ATOM 760 O O . GLY A 1 96 ? 16.133 -15.932 -5.779 1.00 80.06 96 GLY A O 1
ATOM 761 N N . LYS A 1 97 ? 14.534 -15.439 -7.288 1.00 82.19 97 LYS A N 1
ATOM 762 C CA . LYS A 1 97 ? 14.657 -16.669 -8.093 1.00 82.19 97 LYS A CA 1
ATOM 763 C C . LYS A 1 97 ? 15.801 -16.605 -9.110 1.00 82.19 97 LYS A C 1
ATOM 765 O O . LYS A 1 97 ? 16.347 -17.651 -9.469 1.00 82.19 97 LYS A O 1
ATOM 770 N N . GLU A 1 98 ? 16.186 -15.413 -9.568 1.00 69.56 98 GLU A N 1
ATOM 771 C CA . GLU A 1 98 ? 17.304 -15.228 -10.498 1.00 69.56 98 GLU A CA 1
ATOM 772 C C . GLU A 1 98 ? 18.659 -15.494 -9.820 1.00 69.56 98 GLU A C 1
ATOM 774 O O . GLU A 1 98 ? 19.273 -14.663 -9.150 1.00 69.56 98 GLU A O 1
ATOM 779 N N . ASN A 1 99 ? 19.166 -16.710 -10.014 1.00 53.00 99 ASN A N 1
ATOM 780 C CA . ASN A 1 99 ? 20.444 -17.138 -9.469 1.00 53.00 99 ASN A CA 1
ATOM 781 C C . ASN A 1 99 ? 21.599 -16.680 -10.402 1.00 53.00 99 ASN A C 1
ATOM 783 O O . ASN A 1 99 ? 21.813 -17.273 -11.455 1.00 53.00 99 ASN A O 1
ATOM 787 N N . LYS A 1 100 ? 22.407 -15.703 -9.942 1.00 57.88 100 LYS A N 1
ATOM 788 C CA . LYS A 1 100 ? 23.884 -15.587 -10.140 1.00 57.88 100 LYS A CA 1
ATOM 789 C C . LYS A 1 100 ? 24.549 -14.566 -11.094 1.00 57.88 100 LYS A C 1
ATOM 791 O O . LYS A 1 100 ? 25.776 -14.608 -11.117 1.00 57.88 100 LYS A O 1
ATOM 796 N N . GLN A 1 101 ? 23.909 -13.614 -11.788 1.00 48.03 101 GLN A N 1
ATOM 797 C CA . GLN A 1 101 ? 24.710 -12.663 -12.615 1.00 48.03 101 GLN A CA 1
ATOM 798 C C . GLN A 1 101 ? 24.560 -11.160 -12.354 1.00 48.03 101 GLN A C 1
ATOM 800 O O . GLN A 1 101 ? 25.553 -10.451 -12.496 1.00 48.03 101 GLN A O 1
ATOM 805 N N . MET A 1 102 ? 23.422 -10.656 -11.876 1.00 52.44 102 MET A N 1
ATOM 806 C CA . MET A 1 102 ? 23.292 -9.228 -11.560 1.00 52.44 102 MET A CA 1
ATOM 807 C C . MET A 1 102 ? 22.421 -9.027 -10.324 1.00 52.44 102 MET A C 1
ATOM 809 O O . MET A 1 102 ? 21.203 -9.114 -10.377 1.00 52.44 102 MET A O 1
ATOM 813 N N . LYS A 1 103 ? 23.065 -8.769 -9.181 1.00 67.06 103 LYS A N 1
ATOM 814 C CA . LYS A 1 103 ? 22.376 -8.335 -7.963 1.00 67.06 103 LYS A CA 1
ATOM 815 C C . LYS A 1 103 ? 22.409 -6.816 -7.913 1.00 67.06 103 LYS A C 1
ATOM 817 O O . LYS A 1 103 ? 23.343 -6.230 -7.369 1.00 67.06 103 LYS A O 1
ATOM 822 N N . PHE A 1 104 ? 21.418 -6.175 -8.522 1.00 74.81 104 PHE A N 1
ATOM 823 C CA . PHE A 1 104 ? 21.219 -4.746 -8.321 1.00 74.81 104 PHE A CA 1
ATOM 824 C C . PHE A 1 104 ? 20.710 -4.508 -6.898 1.00 74.81 104 PHE A C 1
ATOM 826 O O . PHE A 1 104 ? 19.807 -5.189 -6.419 1.00 74.81 104 PHE A O 1
ATOM 833 N N . SER A 1 105 ? 21.312 -3.548 -6.203 1.00 78.56 105 SER A N 1
ATOM 834 C CA . SER A 1 105 ? 20.816 -3.088 -4.905 1.00 78.56 105 SER A CA 1
ATOM 835 C C . SER A 1 105 ? 19.494 -2.335 -5.064 1.00 78.56 105 SER A C 1
ATOM 837 O O . SER A 1 105 ? 19.287 -1.698 -6.095 1.00 78.56 105 SER A O 1
ATOM 839 N N . LEU A 1 106 ? 18.655 -2.298 -4.023 1.00 76.81 106 LEU A N 1
ATOM 840 C CA . LEU A 1 106 ? 17.362 -1.599 -4.065 1.00 76.81 106 LEU A CA 1
ATOM 841 C C . LEU A 1 106 ? 17.482 -0.122 -4.497 1.00 76.81 106 LEU A C 1
ATOM 843 O O . LEU A 1 106 ? 16.694 0.357 -5.304 1.00 76.81 106 LEU A O 1
ATOM 847 N N . LYS A 1 107 ? 18.544 0.573 -4.064 1.00 81.94 107 LYS A N 1
ATOM 848 C CA . LYS A 1 107 ? 18.859 1.955 -4.483 1.00 81.94 107 LYS A CA 1
ATOM 849 C C . LYS A 1 107 ? 18.986 2.151 -6.002 1.00 81.94 107 LYS A C 1
ATOM 851 O O . LYS A 1 107 ? 18.873 3.267 -6.486 1.00 81.94 107 LYS A O 1
ATOM 856 N N . THR A 1 108 ? 19.271 1.092 -6.761 1.00 87.25 108 THR A N 1
ATOM 857 C CA . THR A 1 108 ? 19.384 1.161 -8.225 1.00 87.25 108 THR A CA 1
ATOM 858 C C . THR A 1 108 ? 18.008 1.250 -8.886 1.00 87.25 108 THR A C 1
ATOM 860 O O . THR A 1 108 ? 17.886 1.849 -9.953 1.00 87.25 108 THR A O 1
ATOM 863 N N . TYR A 1 109 ? 16.984 0.691 -8.241 1.00 89.50 109 TYR A N 1
ATOM 864 C CA . TYR A 1 109 ? 15.589 0.774 -8.669 1.00 89.50 109 TYR A CA 1
ATOM 865 C C . TYR A 1 109 ? 14.966 2.114 -8.273 1.00 89.50 109 TYR A C 1
ATOM 867 O O . TYR A 1 109 ? 14.248 2.703 -9.072 1.00 89.50 109 TYR A O 1
ATOM 875 N N . PHE A 1 110 ? 15.341 2.648 -7.105 1.00 89.12 110 PHE A N 1
ATOM 876 C CA . PHE A 1 110 ? 14.840 3.918 -6.568 1.00 89.12 110 PHE A CA 1
ATOM 877 C C . PHE A 1 110 ? 15.945 4.984 -6.480 1.00 89.12 110 PHE A C 1
ATOM 879 O O . PHE A 1 110 ? 16.377 5.339 -5.381 1.00 89.12 110 PHE A O 1
ATOM 886 N N . PRO A 1 111 ? 16.432 5.516 -7.618 1.00 82.00 111 PRO A N 1
ATOM 887 C CA . PRO A 1 111 ? 17.541 6.474 -7.633 1.00 82.00 111 PRO A CA 1
ATOM 888 C C . PRO A 1 111 ? 17.185 7.818 -6.986 1.00 82.00 111 PRO A C 1
ATOM 890 O O . PRO A 1 111 ? 18.077 8.543 -6.558 1.00 82.00 111 PRO A O 1
ATOM 893 N N . TYR A 1 112 ? 15.891 8.135 -6.910 1.00 78.25 112 TYR A N 1
ATOM 894 C CA . TYR A 1 112 ? 15.368 9.335 -6.264 1.00 78.25 112 TYR A CA 1
ATOM 895 C C . TYR A 1 112 ? 14.977 9.096 -4.805 1.00 78.25 112 TYR A C 1
ATOM 897 O O . TYR A 1 112 ? 14.417 9.993 -4.199 1.00 78.25 112 TYR A O 1
ATOM 905 N N . GLY A 1 113 ? 15.237 7.919 -4.229 1.00 78.75 113 GLY A N 1
ATOM 906 C CA . GLY A 1 113 ? 14.956 7.644 -2.822 1.00 78.75 113 GLY A CA 1
ATOM 907 C C . GLY A 1 113 ? 16.113 8.048 -1.912 1.00 78.75 113 GLY A C 1
ATOM 908 O O . GLY A 1 113 ? 17.279 7.831 -2.246 1.00 78.75 113 GLY A O 1
ATOM 909 N N . ALA A 1 114 ? 15.813 8.586 -0.727 1.00 82.38 114 ALA A N 1
ATOM 910 C CA . ALA A 1 114 ? 16.835 8.818 0.293 1.00 82.38 114 ALA A CA 1
ATOM 911 C C . ALA A 1 114 ? 17.549 7.487 0.650 1.00 82.38 114 ALA A C 1
ATOM 913 O O . ALA A 1 114 ? 16.876 6.503 0.981 1.00 82.38 114 ALA A O 1
ATOM 914 N N . PRO A 1 115 ? 18.898 7.408 0.615 1.00 84.50 115 PRO A N 1
ATOM 915 C CA . PRO A 1 115 ? 19.619 6.146 0.808 1.00 84.50 115 PRO A CA 1
ATOM 916 C C . PRO A 1 115 ? 19.305 5.434 2.129 1.00 84.50 115 PRO A C 1
ATOM 918 O O . PRO A 1 115 ? 19.141 4.216 2.141 1.00 84.50 115 PRO A O 1
ATOM 921 N N . ALA A 1 116 ? 19.170 6.181 3.227 1.00 88.06 116 ALA A N 1
ATOM 922 C CA . ALA A 1 116 ? 18.807 5.617 4.527 1.00 88.06 116 ALA A CA 1
ATOM 923 C C . ALA A 1 116 ? 17.399 4.999 4.505 1.00 88.06 116 ALA A C 1
ATOM 925 O O . ALA A 1 116 ? 17.212 3.866 4.943 1.00 88.06 116 ALA A O 1
ATOM 926 N N . LEU A 1 117 ? 16.428 5.698 3.910 1.00 89.75 117 LEU A N 1
ATOM 927 C CA . LEU A 1 117 ? 15.047 5.231 3.814 1.00 89.75 117 LEU A CA 1
ATOM 928 C C . LEU A 1 117 ? 14.939 3.973 2.942 1.00 89.75 117 LEU A C 1
ATOM 930 O O . LEU A 1 117 ? 14.344 2.983 3.362 1.00 89.75 117 LEU A O 1
ATOM 934 N N . THR A 1 118 ? 15.583 3.964 1.770 1.00 88.50 118 THR A N 1
ATOM 935 C CA . THR A 1 118 ? 15.600 2.779 0.890 1.00 88.50 118 THR A CA 1
ATOM 936 C C . THR A 1 118 ? 16.231 1.561 1.571 1.00 88.50 118 THR A C 1
ATOM 938 O O . THR A 1 118 ? 15.742 0.446 1.405 1.00 88.50 118 THR A O 1
ATOM 941 N N . ALA A 1 119 ? 17.278 1.747 2.381 1.00 88.81 119 ALA A N 1
ATOM 942 C CA . ALA A 1 119 ? 17.904 0.650 3.114 1.00 88.81 119 ALA A CA 1
ATOM 943 C C . ALA A 1 119 ? 16.946 0.015 4.135 1.00 88.81 119 ALA A C 1
ATOM 945 O O . ALA A 1 119 ? 16.872 -1.211 4.223 1.00 88.81 119 ALA A O 1
ATOM 946 N N . VAL A 1 120 ? 16.183 0.822 4.875 1.00 91.25 120 VAL A N 1
ATOM 947 C CA . VAL A 1 120 ? 15.226 0.311 5.868 1.00 91.25 120 VAL A CA 1
ATOM 948 C C . VAL A 1 120 ? 14.034 -0.360 5.184 1.00 91.25 120 VAL A C 1
ATOM 950 O O . VAL A 1 120 ? 13.688 -1.483 5.542 1.00 91.25 120 VAL A O 1
ATOM 953 N N . LEU A 1 121 ? 13.466 0.270 4.149 1.00 91.31 121 LEU A N 1
ATOM 954 C CA . LEU A 1 121 ? 12.307 -0.257 3.419 1.00 91.31 121 LEU A CA 1
ATOM 955 C C . LEU A 1 121 ? 12.590 -1.580 2.694 1.00 91.31 121 LEU A C 1
ATOM 957 O O . LEU A 1 121 ? 11.663 -2.350 2.464 1.00 91.31 121 LEU A O 1
ATOM 961 N N . SER A 1 122 ? 13.860 -1.872 2.389 1.00 85.81 122 SER A N 1
ATOM 962 C CA . SER A 1 122 ? 14.282 -3.139 1.775 1.00 85.81 122 SER A CA 1
ATOM 963 C C . SER A 1 122 ? 14.082 -4.376 2.654 1.00 85.81 122 SER A C 1
ATOM 965 O O . SER A 1 122 ? 14.147 -5.498 2.152 1.00 85.81 122 SER A O 1
ATOM 967 N N . GLN A 1 123 ? 13.877 -4.194 3.959 1.00 87.56 123 GLN A N 1
ATOM 968 C CA . GLN A 1 123 ? 13.651 -5.301 4.881 1.00 87.56 123 GLN A CA 1
ATOM 969 C C . GLN A 1 123 ? 12.208 -5.798 4.766 1.00 87.56 123 GLN A C 1
ATOM 971 O O . GLN A 1 123 ? 11.284 -5.006 4.599 1.00 87.56 123 GLN A O 1
ATOM 976 N N . HIS A 1 124 ? 12.009 -7.109 4.910 1.00 84.50 124 HIS A N 1
ATOM 977 C CA . HIS A 1 124 ? 10.674 -7.702 4.981 1.00 84.50 124 HIS A CA 1
ATOM 978 C C . HIS A 1 124 ? 10.088 -7.500 6.388 1.00 84.50 124 HIS A C 1
ATOM 980 O O . HIS A 1 124 ? 10.642 -8.066 7.338 1.00 84.50 124 HIS A O 1
ATOM 986 N N . PRO A 1 125 ? 8.990 -6.735 6.551 1.00 85.88 125 PRO A N 1
ATOM 987 C CA . PRO A 1 125 ? 8.387 -6.473 7.860 1.00 85.88 125 PRO A CA 1
ATOM 988 C C . PRO A 1 125 ? 8.041 -7.757 8.629 1.00 85.88 125 PRO A C 1
ATOM 990 O O . PRO A 1 125 ? 8.214 -7.826 9.846 1.00 85.88 125 PRO A O 1
ATOM 993 N N . GLU A 1 126 ? 7.609 -8.801 7.917 1.00 80.62 126 GLU A N 1
ATOM 994 C CA . GLU A 1 126 ? 7.207 -10.097 8.473 1.00 80.62 126 GLU A CA 1
ATOM 995 C C . GLU A 1 126 ? 8.392 -10.904 9.019 1.00 80.62 126 GLU A C 1
ATOM 997 O O . GLU A 1 126 ? 8.219 -11.742 9.904 1.00 80.62 126 GLU A O 1
ATOM 1002 N N . ALA A 1 127 ? 9.608 -10.644 8.529 1.00 85.69 127 ALA A N 1
ATOM 1003 C CA . ALA A 1 127 ? 10.823 -11.299 9.010 1.00 85.69 127 ALA A CA 1
ATOM 1004 C C . ALA A 1 127 ? 11.333 -10.702 10.335 1.00 85.69 127 ALA A C 1
ATOM 1006 O O . ALA A 1 127 ? 12.208 -11.283 10.983 1.00 85.69 127 ALA A O 1
ATOM 1007 N N . ILE A 1 128 ? 10.806 -9.545 10.753 1.00 87.62 128 ILE A N 1
ATOM 1008 C CA . ILE A 1 128 ? 11.237 -8.848 11.964 1.00 87.62 128 ILE A CA 1
ATOM 1009 C C . ILE A 1 128 ? 10.497 -9.439 13.171 1.00 87.62 128 ILE A C 1
ATOM 1011 O O . ILE A 1 128 ? 9.263 -9.404 13.208 1.00 87.62 128 ILE A O 1
ATOM 1015 N N . PRO A 1 129 ? 11.213 -9.940 14.201 1.00 87.19 129 PRO A N 1
ATOM 1016 C CA . P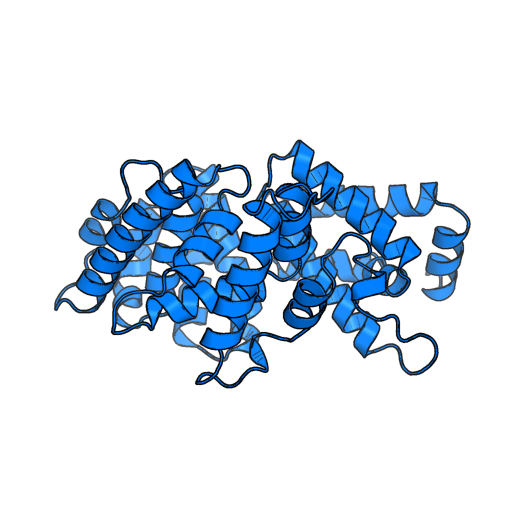RO A 1 129 ? 10.577 -10.486 15.394 1.00 87.19 129 PRO A CA 1
ATOM 1017 C C . PRO A 1 129 ? 9.647 -9.471 16.057 1.00 87.19 129 PRO A C 1
ATOM 1019 O O . PRO A 1 129 ? 10.033 -8.318 16.250 1.00 87.19 129 PRO A O 1
ATOM 1022 N N . GLN A 1 130 ? 8.466 -9.924 16.486 1.00 83.94 130 GLN A N 1
ATOM 1023 C CA . GLN A 1 130 ? 7.374 -9.074 16.979 1.00 83.94 130 GLN A CA 1
ATOM 1024 C C . GLN A 1 130 ? 7.812 -8.004 17.993 1.00 83.94 130 GLN A C 1
ATOM 1026 O O . GLN A 1 130 ? 7.459 -6.836 17.858 1.00 83.94 130 GLN A O 1
ATOM 1031 N N . ARG A 1 131 ? 8.656 -8.379 18.963 1.00 84.94 131 ARG A N 1
ATOM 1032 C CA . ARG A 1 131 ? 9.178 -7.482 20.013 1.00 84.94 131 ARG A CA 1
ATOM 1033 C C . ARG A 1 131 ? 10.039 -6.313 19.505 1.00 84.94 131 ARG A C 1
ATOM 1035 O O . ARG A 1 131 ? 10.300 -5.387 20.261 1.00 84.94 131 ARG A O 1
ATOM 1042 N N . HIS A 1 132 ? 10.509 -6.365 18.260 1.00 88.50 132 HIS A N 1
ATOM 1043 C CA . HIS A 1 132 ? 11.388 -5.357 17.661 1.00 88.50 132 HIS A CA 1
ATOM 1044 C C . HIS A 1 132 ? 10.734 -4.594 16.505 1.00 88.50 132 HIS A C 1
ATOM 1046 O O . HIS A 1 132 ? 11.377 -3.731 15.921 1.00 88.50 132 HIS A O 1
ATOM 1052 N N . GLN A 1 133 ? 9.473 -4.882 16.170 1.00 90.00 133 GLN A N 1
ATOM 1053 C CA . GLN A 1 133 ? 8.791 -4.301 15.007 1.00 90.00 133 GLN A CA 1
ATOM 1054 C C . GLN A 1 133 ? 8.553 -2.787 15.124 1.00 90.00 133 GLN A C 1
ATOM 1056 O O . GLN A 1 133 ? 8.515 -2.097 14.109 1.00 90.00 133 GLN A O 1
ATOM 1061 N N . LEU A 1 134 ? 8.436 -2.252 16.346 1.00 92.06 134 LEU A N 1
ATOM 1062 C CA . LEU A 1 134 ? 8.179 -0.827 16.567 1.00 92.06 134 LEU A CA 1
ATOM 1063 C C . LEU A 1 134 ? 9.363 0.071 16.168 1.00 92.06 134 LEU A C 1
ATOM 1065 O O . LEU A 1 134 ? 9.159 1.133 15.590 1.00 92.06 134 LEU A O 1
ATOM 1069 N N . GLN A 1 135 ? 10.600 -0.337 16.464 1.00 93.50 135 GLN A N 1
ATOM 1070 C CA . GLN A 1 135 ? 11.780 0.517 16.265 1.00 93.50 135 GLN A CA 1
ATOM 1071 C C . GLN A 1 135 ? 12.016 0.883 14.785 1.00 93.50 135 GLN A C 1
ATOM 1073 O O . GLN A 1 135 ? 12.153 2.071 14.491 1.00 93.50 135 GLN A O 1
ATOM 1078 N N . PRO A 1 136 ? 11.983 -0.069 13.829 1.00 94.69 136 PRO A N 1
ATOM 1079 C CA . PRO A 1 136 ? 12.081 0.251 12.408 1.00 94.69 136 PRO A CA 1
ATOM 1080 C C . PRO A 1 136 ? 10.974 1.189 11.914 1.00 94.69 136 PRO A C 1
ATOM 1082 O O . PRO A 1 136 ? 11.255 2.072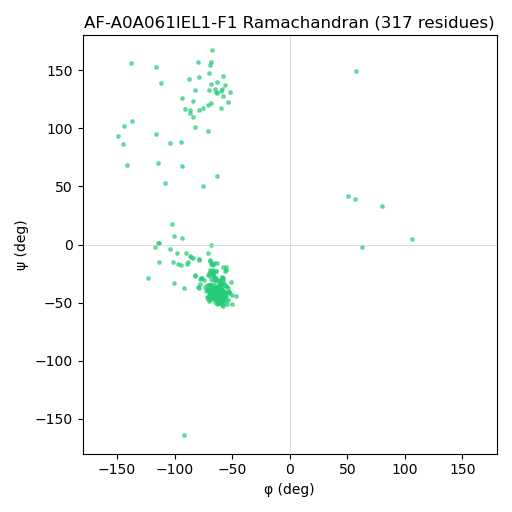 11.113 1.00 94.69 136 PRO A O 1
ATOM 1085 N N . LEU A 1 137 ? 9.740 1.053 12.416 1.00 95.94 137 LEU A N 1
ATOM 1086 C CA . LEU A 1 137 ? 8.634 1.940 12.039 1.00 95.94 137 LEU A CA 1
ATOM 1087 C C . LEU A 1 137 ? 8.872 3.386 12.478 1.00 95.94 137 LEU A C 1
ATOM 1089 O O . LEU A 1 137 ? 8.655 4.311 11.697 1.00 95.94 137 LEU A O 1
ATOM 1093 N N . LEU A 1 138 ? 9.339 3.585 13.714 1.00 96.31 138 LEU A N 1
ATOM 1094 C CA . LEU A 1 138 ? 9.678 4.918 14.216 1.00 96.31 138 LEU A CA 1
ATOM 1095 C C . LEU A 1 138 ? 10.842 5.526 13.430 1.00 96.31 138 LEU A C 1
ATOM 1097 O O . LEU A 1 138 ? 10.813 6.713 13.116 1.00 96.31 138 LEU A O 1
ATOM 1101 N N . HIS A 1 139 ? 11.822 4.707 13.047 1.00 96.19 139 HIS A N 1
ATOM 1102 C CA . HIS A 1 139 ? 12.930 5.157 12.215 1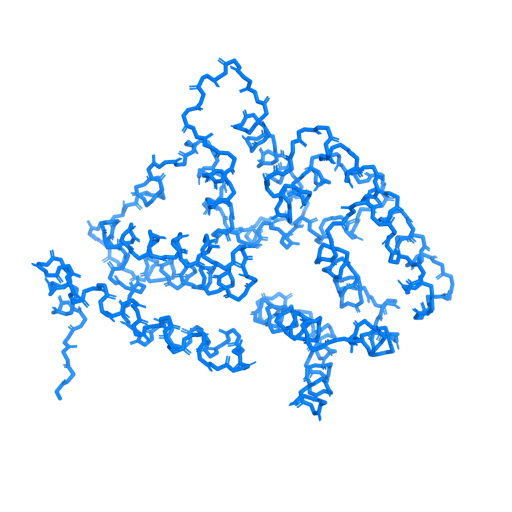.00 96.19 139 HIS A CA 1
ATOM 1103 C C . HIS A 1 139 ? 12.480 5.544 10.795 1.00 96.19 139 HIS A C 1
ATOM 1105 O O . HIS A 1 139 ? 12.878 6.596 10.303 1.00 96.19 139 HIS A O 1
ATOM 1111 N N . ILE A 1 140 ? 11.598 4.760 10.159 1.00 96.12 140 ILE A N 1
ATOM 1112 C CA . ILE A 1 140 ? 10.984 5.114 8.865 1.00 96.12 140 ILE A CA 1
ATOM 1113 C C . ILE A 1 140 ? 10.226 6.439 8.982 1.00 96.12 140 ILE A C 1
ATOM 1115 O O . ILE A 1 140 ? 10.412 7.322 8.148 1.00 96.12 140 ILE A O 1
ATOM 1119 N N . SER A 1 141 ? 9.402 6.594 10.024 1.00 96.38 141 SER A N 1
ATOM 1120 C CA . SER A 1 141 ? 8.665 7.836 10.271 1.00 96.38 141 SER A CA 1
ATOM 1121 C C . SER A 1 141 ? 9.599 9.032 10.412 1.00 96.38 141 SER A C 1
ATOM 1123 O O . SER A 1 141 ? 9.326 10.070 9.819 1.00 96.38 141 SER A O 1
ATOM 1125 N N . GLN A 1 142 ? 10.694 8.889 11.159 1.00 95.31 142 GLN A N 1
ATOM 1126 C CA . GLN A 1 142 ? 11.679 9.951 11.324 1.00 95.31 142 GLN A CA 1
ATOM 1127 C C . GLN A 1 142 ? 12.315 10.338 9.983 1.00 95.31 142 GLN A C 1
ATOM 1129 O O . GLN A 1 142 ? 12.311 11.514 9.635 1.00 95.31 142 GLN A O 1
ATOM 1134 N N . LEU A 1 143 ? 12.798 9.362 9.208 1.00 93.75 143 LEU A N 1
ATOM 1135 C CA . LEU A 1 143 ? 13.440 9.612 7.913 1.00 93.75 143 LEU A CA 1
ATOM 1136 C C . LEU A 1 143 ? 12.490 10.285 6.913 1.00 93.75 143 LEU A C 1
ATOM 1138 O O . LEU A 1 143 ? 12.893 11.182 6.176 1.00 93.75 143 LEU A O 1
ATOM 1142 N N . LEU A 1 144 ? 11.222 9.865 6.888 1.00 93.31 144 LEU A N 1
ATOM 1143 C CA . LEU A 1 144 ? 10.196 10.503 6.065 1.00 93.31 144 LEU A CA 1
ATOM 1144 C C . LEU A 1 144 ? 9.908 11.930 6.539 1.00 93.31 144 LEU A C 1
ATOM 1146 O O . LEU A 1 144 ? 9.759 12.826 5.714 1.00 93.31 144 LEU A O 1
ATOM 1150 N N . ARG A 1 145 ? 9.853 12.160 7.853 1.00 92.19 145 ARG A N 1
ATOM 1151 C CA . ARG A 1 145 ? 9.610 13.487 8.423 1.00 92.19 145 ARG A CA 1
ATOM 1152 C C . ARG A 1 145 ? 10.740 14.455 8.106 1.00 92.19 145 ARG A C 1
ATOM 1154 O O . ARG A 1 145 ? 10.462 15.561 7.661 1.00 92.19 145 ARG A O 1
ATOM 1161 N N . GLU A 1 146 ? 11.986 14.021 8.255 1.00 90.25 146 GLU A N 1
ATOM 1162 C CA . GLU A 1 146 ? 13.172 14.789 7.863 1.00 90.25 146 GLU A CA 1
ATOM 1163 C C . GLU A 1 146 ? 13.140 15.126 6.364 1.00 90.25 146 GLU A C 1
ATOM 1165 O O . GLU A 1 146 ? 13.372 16.268 5.986 1.00 90.25 146 GLU A O 1
ATOM 1170 N N . ALA A 1 147 ? 12.765 14.175 5.503 1.00 87.38 147 ALA A N 1
ATOM 1171 C CA . ALA A 1 147 ? 12.695 14.411 4.061 1.00 87.38 147 ALA A CA 1
ATOM 1172 C C . ALA A 1 147 ? 11.571 15.379 3.635 1.00 87.38 147 ALA A C 1
ATOM 1174 O O . ALA A 1 147 ? 11.702 16.045 2.610 1.00 87.38 147 ALA A O 1
ATOM 1175 N N . VAL A 1 148 ? 10.465 15.426 4.385 1.00 88.00 148 VAL A N 1
ATOM 1176 C CA . VAL A 1 148 ? 9.234 16.149 4.011 1.00 88.00 148 VAL A CA 1
ATOM 1177 C C . VAL A 1 148 ? 9.097 17.502 4.715 1.00 88.00 148 VAL A C 1
ATOM 1179 O O . VAL A 1 148 ? 8.507 18.421 4.150 1.00 88.00 148 VAL A O 1
ATOM 1182 N N . GLU A 1 149 ? 9.580 17.626 5.952 1.00 86.62 149 GLU A N 1
ATOM 1183 C CA . GLU A 1 149 ? 9.330 18.788 6.816 1.00 86.62 149 GLU A CA 1
ATOM 1184 C C . GLU A 1 149 ? 10.581 19.628 7.114 1.00 86.62 149 GLU A C 1
ATOM 1186 O O . GLU A 1 149 ? 10.416 20.755 7.580 1.00 86.62 149 GLU A O 1
ATOM 1191 N N . ASP A 1 150 ? 11.806 19.137 6.867 1.00 78.69 150 ASP A N 1
ATOM 1192 C CA . ASP A 1 150 ? 13.036 19.889 7.159 1.00 78.69 150 ASP A CA 1
ATOM 1193 C C . ASP A 1 150 ? 13.440 20.813 5.988 1.00 78.69 150 ASP A C 1
ATOM 1195 O O . ASP A 1 150 ? 13.850 20.328 4.932 1.00 78.69 150 ASP A O 1
ATOM 1199 N N . PRO A 1 151 ? 13.388 22.151 6.156 1.00 61.28 151 PRO A N 1
ATOM 1200 C CA . PRO A 1 151 ? 13.802 23.102 5.125 1.00 61.28 151 PRO A CA 1
ATOM 1201 C C . PRO A 1 151 ? 15.328 23.287 5.030 1.00 61.28 151 PRO A C 1
ATOM 1203 O O . PRO A 1 151 ? 15.809 23.913 4.085 1.00 61.28 151 PRO A O 1
ATOM 1206 N N . THR A 1 152 ? 16.102 22.823 6.020 1.00 59.25 152 THR A N 1
ATOM 1207 C CA . THR A 1 152 ? 17.567 23.002 6.081 1.00 59.25 152 THR A CA 1
ATOM 1208 C C . THR A 1 152 ? 18.301 22.060 5.139 1.00 59.25 152 THR A C 1
ATOM 1210 O O . THR A 1 152 ? 19.374 22.378 4.621 1.00 59.25 152 THR A O 1
ATOM 1213 N N . HIS A 1 153 ? 17.701 20.903 4.887 1.00 53.88 153 HIS A N 1
ATOM 1214 C CA . HIS A 1 153 ? 18.079 20.020 3.810 1.00 53.88 153 HIS A CA 1
ATOM 1215 C C . HIS A 1 153 ? 17.379 20.603 2.595 1.00 53.88 153 HIS A C 1
ATOM 1217 O O . HIS A 1 153 ? 16.174 20.446 2.482 1.00 53.88 153 HIS A O 1
ATOM 1223 N N . GLY A 1 154 ? 18.087 21.342 1.734 1.00 45.34 154 GLY A N 1
ATOM 1224 C CA . GLY A 1 154 ? 17.544 21.905 0.488 1.00 45.34 154 GLY A CA 1
ATOM 1225 C C . GLY A 1 154 ? 17.105 20.811 -0.493 1.00 45.34 154 GLY A C 1
ATOM 1226 O O . GLY A 1 154 ? 17.673 20.673 -1.576 1.00 45.34 154 GLY A O 1
ATOM 1227 N N . SER A 1 155 ? 16.173 19.963 -0.068 1.00 51.12 155 SER A N 1
ATOM 1228 C CA . SER A 1 155 ? 15.847 18.687 -0.657 1.00 51.12 155 SER A CA 1
ATOM 1229 C C . SER A 1 155 ? 15.052 18.959 -1.921 1.00 51.12 155 SER A C 1
ATOM 1231 O O . SER A 1 155 ? 13.970 19.535 -1.935 1.00 51.12 155 SER A O 1
ATOM 1233 N N . GLN A 1 156 ? 15.626 18.532 -3.038 1.00 53.44 156 GLN A N 1
ATOM 1234 C CA . GLN A 1 156 ? 14.951 18.516 -4.331 1.00 53.44 156 GLN A CA 1
ATOM 1235 C C . GLN A 1 156 ? 13.815 17.472 -4.383 1.00 53.44 156 GLN A C 1
ATOM 1237 O O . GLN A 1 156 ? 13.179 17.322 -5.422 1.00 53.44 156 GLN A O 1
ATOM 1242 N N . GLN A 1 157 ? 13.580 16.721 -3.299 1.00 65.06 157 GLN A N 1
ATOM 1243 C CA . GLN A 1 157 ? 12.552 15.687 -3.207 1.00 65.06 157 GLN A CA 1
ATOM 1244 C C . GLN A 1 157 ? 11.260 16.292 -2.678 1.00 65.06 157 GLN A C 1
ATOM 1246 O O . GLN A 1 157 ? 11.185 16.766 -1.548 1.00 65.06 157 GLN A O 1
ATOM 1251 N N . THR A 1 158 ? 10.228 16.258 -3.511 1.00 78.50 158 THR A N 1
ATOM 1252 C CA . THR A 1 158 ? 8.883 16.658 -3.108 1.00 78.50 158 THR A CA 1
ATOM 1253 C C . THR A 1 158 ? 8.316 15.643 -2.102 1.00 78.50 158 THR A C 1
ATOM 1255 O O . THR A 1 158 ? 8.727 14.477 -2.109 1.00 78.50 158 THR A O 1
ATOM 1258 N N . PRO A 1 159 ? 7.332 16.023 -1.263 1.00 87.12 159 PRO A N 1
ATOM 1259 C CA . PRO A 1 159 ? 6.618 15.075 -0.402 1.00 87.12 159 PRO A CA 1
ATOM 1260 C C . PRO A 1 159 ? 6.080 13.860 -1.166 1.00 87.12 159 PRO A C 1
ATOM 1262 O O . PRO A 1 159 ? 6.070 12.744 -0.646 1.00 87.12 159 PRO A O 1
ATOM 1265 N N . PHE A 1 160 ? 5.714 14.079 -2.432 1.00 88.56 160 PHE A N 1
ATOM 1266 C CA . PHE A 1 160 ? 5.308 13.033 -3.352 1.00 88.56 160 PHE A CA 1
ATOM 1267 C C . PHE A 1 160 ? 6.408 11.995 -3.608 1.00 88.56 160 PHE A C 1
ATOM 1269 O O . PHE A 1 160 ? 6.094 10.817 -3.575 1.00 88.56 160 PHE A O 1
ATOM 1276 N N . GLU A 1 161 ? 7.679 12.364 -3.801 1.00 89.19 161 GLU A N 1
ATOM 1277 C CA . GLU A 1 161 ? 8.749 11.375 -4.039 1.00 89.19 161 GLU A CA 1
ATOM 1278 C C . GLU A 1 161 ? 8.963 10.454 -2.829 1.00 89.19 161 GLU A C 1
ATOM 1280 O O . GLU A 1 161 ? 9.090 9.235 -2.970 1.00 89.19 161 GLU A O 1
ATOM 1285 N N . SER A 1 162 ? 8.933 11.023 -1.621 1.00 90.88 162 SER A N 1
ATOM 1286 C CA . SER A 1 162 ? 9.023 10.258 -0.372 1.00 90.88 162 SER A CA 1
ATOM 1287 C C . SER A 1 162 ? 7.819 9.334 -0.183 1.00 90.88 162 SER A C 1
ATOM 1289 O O . SER A 1 162 ? 7.976 8.175 0.205 1.00 90.88 162 SER A O 1
ATOM 1291 N N . TRP A 1 163 ? 6.615 9.824 -0.487 1.00 93.56 163 TRP A N 1
ATOM 1292 C CA . TRP A 1 163 ? 5.394 9.027 -0.420 1.00 93.56 163 TRP A CA 1
ATOM 1293 C C . TRP A 1 163 ? 5.365 7.926 -1.485 1.00 93.56 163 TRP A C 1
ATOM 1295 O O . TRP A 1 163 ? 5.108 6.771 -1.157 1.00 93.56 163 TRP A O 1
ATOM 1305 N N . PHE A 1 164 ? 5.704 8.250 -2.732 1.00 93.88 164 PHE A N 1
ATOM 1306 C CA . PHE A 1 164 ? 5.732 7.322 -3.857 1.00 93.88 164 PHE A CA 1
ATOM 1307 C C . PHE A 1 164 ? 6.712 6.171 -3.607 1.00 93.88 164 PHE A C 1
ATOM 1309 O O . PHE A 1 164 ? 6.376 5.008 -3.825 1.00 93.88 164 PHE A O 1
ATOM 1316 N N . LEU A 1 165 ? 7.889 6.454 -3.040 1.00 93.44 165 LEU A N 1
ATOM 1317 C CA . LEU A 1 165 ? 8.786 5.403 -2.561 1.00 93.44 165 LEU A CA 1
ATOM 1318 C C . LEU A 1 165 ? 8.128 4.555 -1.464 1.00 93.44 165 LEU A C 1
ATOM 1320 O O . LEU A 1 165 ? 8.220 3.332 -1.494 1.00 93.44 165 LEU A O 1
ATOM 1324 N N . PHE A 1 166 ? 7.485 5.183 -0.480 1.00 94.88 166 PHE A N 1
ATOM 1325 C CA . PHE A 1 166 ? 6.922 4.474 0.665 1.00 94.88 166 PHE A CA 1
ATOM 1326 C C . PHE A 1 166 ? 5.763 3.539 0.283 1.00 94.88 166 PHE A C 1
ATOM 1328 O O . PHE A 1 166 ? 5.707 2.410 0.775 1.00 94.88 166 PHE A O 1
ATOM 1335 N N . ILE A 1 167 ? 4.877 3.947 -0.634 1.00 94.69 167 ILE A N 1
ATOM 1336 C CA . ILE A 1 167 ? 3.708 3.142 -1.026 1.00 94.69 167 ILE A CA 1
ATOM 1337 C C . ILE A 1 167 ? 4.068 1.820 -1.709 1.00 94.69 167 ILE A C 1
ATOM 1339 O O . ILE A 1 167 ? 3.264 0.892 -1.639 1.00 94.69 167 ILE A O 1
ATOM 1343 N N . HIS A 1 168 ? 5.263 1.695 -2.296 1.00 93.75 168 HIS A N 1
ATOM 1344 C CA . HIS A 1 168 ? 5.777 0.428 -2.827 1.00 93.75 168 HIS A CA 1
ATOM 1345 C C . HIS A 1 168 ? 5.852 -0.659 -1.749 1.00 93.75 168 HIS A C 1
ATOM 1347 O O . HIS A 1 168 ? 5.635 -1.840 -2.022 1.00 93.75 168 HIS A O 1
ATOM 1353 N N . PHE A 1 169 ? 6.126 -0.259 -0.506 1.00 91.62 169 PHE A N 1
ATOM 1354 C CA . PHE A 1 169 ? 6.382 -1.154 0.617 1.00 91.62 169 PHE A CA 1
ATOM 1355 C C . PHE A 1 169 ? 5.214 -1.150 1.611 1.00 91.62 169 PHE A C 1
ATOM 1357 O O . PHE A 1 169 ? 5.393 -0.973 2.818 1.00 91.62 169 PHE A O 1
ATOM 1364 N N . GLY A 1 170 ? 3.999 -1.383 1.104 1.00 88.38 170 GLY A N 1
ATOM 1365 C CA . GLY A 1 170 ? 2.754 -1.327 1.882 1.00 88.38 170 GLY A CA 1
ATOM 1366 C C . GLY A 1 170 ? 2.701 -2.214 3.133 1.00 88.38 170 GLY A C 1
ATOM 1367 O O . GLY A 1 170 ? 1.952 -1.905 4.057 1.00 88.38 170 GLY A O 1
ATOM 1368 N N . GLY A 1 171 ? 3.524 -3.266 3.217 1.00 87.94 171 GLY A N 1
ATOM 1369 C CA . GLY A 1 171 ? 3.626 -4.106 4.418 1.00 87.94 171 GLY A CA 1
ATOM 1370 C C . GLY A 1 171 ? 4.045 -3.329 5.675 1.00 87.94 171 GLY A C 1
ATOM 1371 O O . GLY A 1 171 ? 3.624 -3.667 6.780 1.00 87.94 171 GLY A O 1
ATOM 1372 N N . TRP A 1 172 ? 4.800 -2.232 5.531 1.00 92.81 172 TRP A N 1
ATOM 1373 C CA . TRP A 1 172 ? 5.148 -1.363 6.662 1.00 92.81 172 TRP A CA 1
ATOM 1374 C C . TRP A 1 172 ? 3.945 -0.606 7.226 1.00 92.81 172 TRP A C 1
ATOM 1376 O O . TRP A 1 172 ? 3.862 -0.401 8.435 1.00 92.81 172 TRP A O 1
ATOM 1386 N N . VAL A 1 173 ? 2.992 -0.222 6.375 1.00 92.25 173 VAL A N 1
ATOM 1387 C CA . VAL A 1 173 ? 1.761 0.461 6.799 1.00 92.25 173 VAL A CA 1
ATOM 1388 C C . VAL A 1 173 ? 0.869 -0.499 7.570 1.00 92.25 173 VAL A C 1
ATOM 1390 O O . VAL A 1 173 ? 0.347 -0.144 8.625 1.00 92.25 173 VAL A O 1
ATOM 1393 N N . ASP A 1 174 ? 0.745 -1.739 7.099 1.00 87.44 174 ASP A N 1
ATOM 1394 C CA . ASP A 1 174 ? 0.022 -2.772 7.843 1.00 87.44 174 ASP A CA 1
ATOM 1395 C C . ASP A 1 174 ? 0.644 -3.015 9.203 1.00 87.44 174 ASP A C 1
ATOM 1397 O O . ASP A 1 174 ? -0.067 -3.082 10.205 1.00 87.44 174 ASP A O 1
ATOM 1401 N N . LEU A 1 175 ? 1.973 -3.129 9.238 1.00 88.94 175 LEU A N 1
ATOM 1402 C CA . LEU A 1 175 ? 2.696 -3.334 10.475 1.00 88.94 175 LEU A CA 1
ATOM 1403 C C . LEU A 1 175 ? 2.466 -2.161 11.436 1.00 88.94 175 LEU A C 1
ATOM 1405 O O . LEU A 1 175 ? 2.232 -2.394 12.620 1.00 88.94 175 LEU A O 1
ATOM 1409 N N . ALA A 1 176 ? 2.451 -0.920 10.940 1.00 92.88 176 ALA A N 1
ATOM 1410 C CA . ALA A 1 176 ? 2.122 0.257 11.741 1.00 92.88 176 ALA A CA 1
ATOM 1411 C C . ALA A 1 176 ? 0.709 0.176 12.340 1.00 92.88 176 ALA A C 1
ATOM 1413 O O . ALA A 1 176 ? 0.544 0.388 13.543 1.00 92.88 176 ALA A O 1
ATOM 1414 N N . VAL A 1 177 ? -0.299 -0.197 11.542 1.00 89.94 177 VAL A N 1
ATOM 1415 C CA . VAL A 1 177 ? -1.678 -0.376 12.029 1.00 89.94 177 VAL A CA 1
ATOM 1416 C C . VAL A 1 177 ? -1.758 -1.504 13.064 1.00 89.94 177 VAL A C 1
ATOM 1418 O O . VAL A 1 177 ? -2.376 -1.330 14.114 1.00 89.94 177 VAL A O 1
ATOM 1421 N N . GLN A 1 178 ? -1.090 -2.638 12.825 1.00 86.06 178 GLN A N 1
ATOM 1422 C CA . GLN A 1 178 ? -1.039 -3.753 13.780 1.00 86.06 178 GLN A CA 1
ATOM 1423 C C . GLN A 1 178 ? -0.401 -3.343 15.111 1.00 86.06 178 GLN A C 1
ATOM 1425 O O . GLN A 1 178 ? -0.892 -3.729 16.170 1.00 86.06 178 GLN A O 1
ATOM 1430 N N . GLN A 1 179 ? 0.691 -2.575 15.075 1.00 87.94 179 GLN A N 1
ATOM 1431 C CA . GLN A 1 179 ? 1.358 -2.092 16.285 1.00 87.94 179 GLN A CA 1
ATOM 1432 C C . GLN A 1 179 ? 0.471 -1.106 17.056 1.00 87.94 179 GLN A C 1
ATOM 1434 O O . GLN A 1 179 ? 0.371 -1.216 18.277 1.00 87.94 179 GLN A O 1
ATOM 1439 N N . LEU A 1 180 ? -0.245 -0.209 16.368 1.00 88.75 180 LEU A N 1
ATOM 1440 C CA . LEU A 1 180 ? -1.183 0.717 17.014 1.00 88.75 180 LEU A CA 1
ATOM 1441 C C . LEU A 1 180 ? -2.323 -0.009 17.733 1.00 88.75 180 LEU A C 1
ATOM 1443 O O . LEU A 1 180 ? -2.602 0.301 18.887 1.00 88.75 180 LEU A O 1
ATOM 1447 N N . LEU A 1 181 ? -2.938 -1.008 17.096 1.00 82.50 181 LEU A N 1
ATOM 1448 C CA . LEU A 1 181 ? -4.040 -1.767 17.701 1.00 82.50 181 LEU A CA 1
ATOM 1449 C C . LEU A 1 181 ? -3.600 -2.642 18.886 1.00 82.50 181 LEU A C 1
ATOM 1451 O O . LEU A 1 181 ? -4.417 -2.974 19.739 1.00 82.50 181 LEU A O 1
ATOM 1455 N N . ARG A 1 182 ? -2.313 -2.999 18.962 1.00 81.12 182 ARG A N 1
ATOM 1456 C CA . ARG A 1 182 ? -1.721 -3.755 20.080 1.00 81.12 182 ARG A CA 1
ATOM 1457 C C . ARG A 1 182 ? -1.173 -2.869 21.195 1.00 81.12 182 ARG A C 1
ATOM 1459 O O . ARG A 1 182 ? -0.728 -3.392 22.213 1.00 81.12 182 ARG A O 1
ATOM 1466 N N . THR A 1 183 ? -1.139 -1.553 21.004 1.00 78.69 183 THR A N 1
ATOM 1467 C CA . THR A 1 183 ? -0.528 -0.657 21.984 1.00 78.69 183 THR A CA 1
ATOM 1468 C C . THR A 1 183 ? -1.407 -0.590 23.236 1.00 78.69 183 THR A C 1
ATOM 1470 O O . THR A 1 183 ? -2.569 -0.189 23.191 1.00 78.69 183 THR A O 1
ATOM 1473 N N . GLU A 1 184 ? -0.849 -0.989 24.381 1.00 71.94 184 GLU A N 1
ATOM 1474 C CA . GLU A 1 184 ? -1.545 -0.887 25.670 1.00 71.94 184 GLU A CA 1
ATOM 1475 C C . GLU A 1 184 ? -1.516 0.543 26.232 1.00 71.94 184 GLU A C 1
ATOM 1477 O O . GLU A 1 184 ? -2.489 0.989 26.848 1.00 71.94 184 GLU A O 1
ATOM 1482 N N . ALA A 1 185 ? -0.414 1.249 25.968 1.00 78.75 185 ALA A N 1
ATOM 1483 C CA . ALA A 1 185 ? -0.130 2.614 26.392 1.00 78.75 185 ALA A CA 1
ATOM 1484 C C . ALA A 1 185 ? -0.583 3.666 25.357 1.00 78.75 185 ALA A C 1
ATOM 1486 O O . ALA A 1 185 ? -1.376 3.400 24.455 1.00 78.75 185 ALA A O 1
ATOM 1487 N N . GLU A 1 186 ? -0.083 4.891 25.497 1.00 83.31 186 GLU A N 1
ATOM 1488 C CA . GLU A 1 186 ? -0.304 5.954 24.522 1.00 83.31 186 GLU A CA 1
ATOM 1489 C C . GLU A 1 186 ? 0.357 5.612 23.169 1.00 83.31 186 GLU A C 1
ATOM 1491 O O . GLU A 1 186 ? 1.515 5.177 23.156 1.00 83.31 186 GLU A O 1
ATOM 1496 N N . PRO A 1 187 ? -0.340 5.792 22.027 1.00 87.12 187 PRO A N 1
ATOM 1497 C CA . PRO A 1 187 ? 0.224 5.499 20.715 1.00 87.12 187 PRO A CA 1
ATOM 1498 C C . PRO A 1 187 ? 1.424 6.416 20.417 1.00 87.12 187 PRO A C 1
ATOM 1500 O O . PRO A 1 187 ? 1.298 7.636 20.552 1.00 87.12 187 PRO A O 1
ATOM 1503 N N . PRO A 1 188 ? 2.572 5.869 19.973 1.00 92.19 188 PRO A N 1
ATOM 1504 C CA . PRO A 1 188 ? 3.745 6.671 19.641 1.00 92.19 188 PRO A CA 1
ATOM 1505 C C . PRO A 1 188 ? 3.454 7.706 18.549 1.00 92.19 188 PRO A C 1
ATOM 1507 O O . PRO A 1 188 ? 2.910 7.363 17.497 1.00 92.19 188 PRO A O 1
ATOM 1510 N N . GLU A 1 189 ? 3.895 8.950 18.759 1.00 93.81 189 GLU A N 1
ATOM 1511 C CA . GLU A 1 189 ? 3.685 10.063 17.820 1.00 93.81 189 GLU A CA 1
ATOM 1512 C C . GLU A 1 189 ? 4.161 9.725 16.398 1.00 93.81 189 GLU A C 1
ATOM 1514 O O . GLU A 1 189 ? 3.456 10.001 15.431 1.00 93.81 189 GLU A O 1
ATOM 1519 N N . GLY A 1 190 ? 5.309 9.049 16.266 1.00 94.56 190 GLY A N 1
ATOM 1520 C CA . GLY A 1 190 ? 5.845 8.642 14.964 1.00 94.56 190 GLY A CA 1
ATOM 1521 C C . GLY A 1 190 ? 4.919 7.702 14.180 1.00 94.56 190 GLY A C 1
ATOM 1522 O O . GLY A 1 190 ? 4.803 7.824 12.966 1.00 94.56 190 GLY A O 1
ATOM 1523 N N . LEU A 1 191 ? 4.183 6.803 14.846 1.00 94.88 191 LEU A N 1
ATOM 1524 C CA . LEU A 1 191 ? 3.217 5.944 14.146 1.00 94.88 191 LEU A CA 1
ATOM 1525 C C . LEU A 1 191 ? 1.996 6.734 13.668 1.00 94.88 191 LEU A C 1
ATOM 1527 O O . LEU A 1 191 ? 1.509 6.501 12.562 1.00 94.88 191 LEU A O 1
ATOM 1531 N N . LEU A 1 192 ? 1.521 7.677 14.486 1.00 94.62 192 LEU A N 1
ATOM 1532 C CA . LEU A 1 192 ? 0.416 8.561 14.113 1.00 94.62 192 LEU A CA 1
ATOM 1533 C C . LEU A 1 192 ? 0.800 9.428 12.913 1.00 94.62 192 LEU A C 1
ATOM 1535 O O . LEU A 1 192 ? 0.030 9.534 11.960 1.00 94.62 192 LEU A O 1
ATOM 1539 N N . TRP A 1 193 ? 2.007 9.997 12.943 1.00 95.69 193 TRP A N 1
ATOM 1540 C CA . TRP A 1 193 ? 2.558 10.788 11.849 1.00 95.69 193 TRP A CA 1
ATOM 1541 C C . TRP A 1 193 ? 2.688 9.954 10.571 1.00 95.69 193 TRP A C 1
ATOM 1543 O O . TRP A 1 193 ? 2.262 10.401 9.509 1.00 95.69 193 TRP A O 1
ATOM 1553 N N . LEU A 1 194 ? 3.211 8.724 10.669 1.00 96.50 194 LEU A N 1
ATOM 1554 C CA . LEU A 1 194 ? 3.407 7.831 9.523 1.00 96.50 194 LEU A CA 1
ATOM 1555 C C . LEU A 1 194 ? 2.090 7.511 8.812 1.00 96.50 194 LEU A C 1
ATOM 1557 O O . LEU A 1 194 ? 2.026 7.556 7.584 1.00 96.50 194 LEU A O 1
ATOM 1561 N N . LEU A 1 195 ? 1.034 7.209 9.574 1.00 95.12 195 LEU A N 1
ATOM 1562 C CA . LEU A 1 195 ? -0.286 6.957 9.000 1.00 95.12 195 LEU A CA 1
ATOM 1563 C C . LEU A 1 195 ? -0.917 8.230 8.437 1.00 95.12 195 LEU A C 1
ATOM 1565 O O . LEU A 1 195 ? -1.453 8.188 7.333 1.00 95.12 195 LEU A O 1
ATOM 1569 N N . ALA A 1 196 ? -0.824 9.359 9.143 1.00 94.31 196 ALA A N 1
ATOM 1570 C CA . ALA A 1 196 ? -1.314 10.633 8.623 1.00 94.31 196 ALA A CA 1
ATOM 1571 C C . ALA A 1 196 ? -0.643 10.979 7.282 1.00 94.31 196 ALA A C 1
ATOM 1573 O O . ALA A 1 196 ? -1.324 11.342 6.329 1.00 94.31 196 ALA A O 1
ATOM 1574 N N . PHE A 1 197 ? 0.672 10.776 7.172 1.00 94.81 197 PHE A N 1
ATOM 1575 C CA . PHE A 1 197 ? 1.416 10.989 5.934 1.00 94.81 197 PHE A CA 1
ATOM 1576 C C . PHE A 1 197 ? 1.035 9.998 4.823 1.00 94.81 197 PHE A C 1
ATOM 1578 O O . PHE A 1 197 ? 0.904 10.399 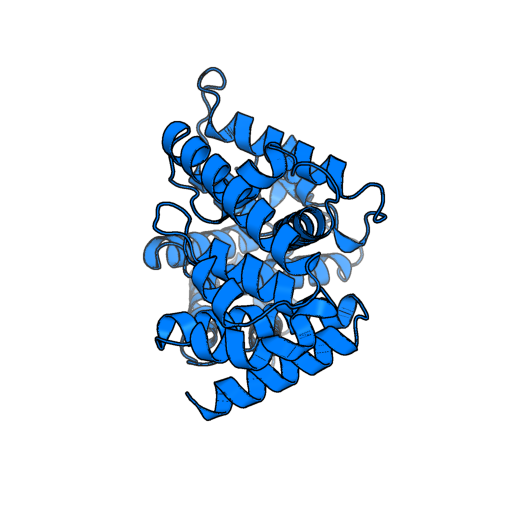3.673 1.00 94.81 197 PHE A O 1
ATOM 1585 N N . TYR A 1 198 ? 0.830 8.715 5.138 1.00 94.44 198 TYR A N 1
ATOM 1586 C CA . TYR A 1 198 ? 0.466 7.717 4.127 1.00 94.44 198 TYR A CA 1
ATOM 1587 C C . TYR A 1 198 ? -0.883 8.013 3.458 1.00 94.44 198 TYR A C 1
ATOM 1589 O O . TYR A 1 198 ? -0.993 7.885 2.240 1.00 94.44 198 TYR A O 1
ATOM 1597 N N . TYR A 1 199 ? -1.890 8.400 4.249 1.00 91.62 199 TYR A N 1
ATOM 1598 C CA . TYR A 1 199 ? -3.252 8.649 3.762 1.00 91.62 199 TYR A CA 1
ATOM 1599 C C . TYR A 1 199 ? -3.499 10.092 3.304 1.00 91.62 199 TYR A C 1
ATOM 1601 O O . TYR A 1 199 ? -4.476 10.326 2.597 1.00 91.62 199 TYR A O 1
ATOM 1609 N N . SER A 1 200 ? -2.630 11.032 3.687 1.00 90.06 200 SER A N 1
ATOM 1610 C CA . SER A 1 200 ? -2.695 12.440 3.284 1.00 90.06 200 SER A CA 1
ATOM 1611 C C . SER A 1 200 ? -1.286 13.009 3.019 1.00 90.06 200 SER A C 1
ATOM 1613 O O . SER A 1 200 ? -0.798 13.859 3.770 1.00 90.06 200 SER A O 1
ATOM 1615 N N . PRO A 1 201 ? -0.583 12.564 1.959 1.00 90.31 201 PRO A N 1
ATOM 1616 C CA . PRO A 1 201 ? 0.815 12.946 1.720 1.00 90.31 201 PRO A CA 1
ATOM 1617 C C . PRO A 1 201 ? 1.021 14.427 1.392 1.00 90.31 201 PRO A C 1
ATOM 1619 O O . PRO A 1 201 ? 2.112 14.957 1.610 1.00 90.31 201 PRO A O 1
ATOM 1622 N N . GLN A 1 202 ? -0.019 15.089 0.879 1.00 87.19 202 GLN A N 1
ATOM 1623 C CA . GLN A 1 202 ? 0.008 16.504 0.502 1.00 87.19 202 GLN A CA 1
ATOM 1624 C C . GLN A 1 202 ? -0.262 17.448 1.682 1.00 87.19 202 GLN A C 1
ATOM 1626 O O . GLN A 1 202 ? -0.041 18.652 1.556 1.00 87.19 202 GLN A O 1
ATOM 1631 N N . ASP A 1 203 ? -0.718 16.923 2.826 1.00 89.25 203 ASP A N 1
ATOM 1632 C CA . ASP A 1 203 ? -0.999 17.742 4.003 1.00 89.25 203 ASP A CA 1
ATOM 1633 C C . ASP A 1 203 ? 0.288 18.393 4.509 1.00 89.25 203 ASP A C 1
ATOM 1635 O O . ASP A 1 203 ? 1.302 17.722 4.738 1.00 89.25 203 ASP A O 1
ATOM 1639 N N . GLY A 1 204 ? 0.232 19.704 4.745 1.00 87.62 204 GLY A N 1
ATOM 1640 C CA . GLY A 1 204 ? 1.320 20.435 5.387 1.00 87.62 204 GLY A CA 1
ATOM 1641 C C . GLY A 1 204 ? 1.497 20.029 6.854 1.00 87.62 204 GLY A C 1
ATOM 1642 O O . GLY A 1 204 ? 0.614 19.424 7.465 1.00 87.62 204 GLY A O 1
ATOM 1643 N N . SER A 1 205 ? 2.616 20.425 7.465 1.00 89.00 205 SER A N 1
ATOM 1644 C CA . SER A 1 205 ? 2.942 20.070 8.857 1.00 89.00 205 SER A CA 1
ATOM 1645 C C . SER A 1 205 ? 1.826 20.417 9.854 1.00 89.00 205 SER A C 1
ATOM 1647 O O . SER A 1 205 ? 1.492 19.605 10.711 1.00 89.00 205 SER A O 1
ATOM 1649 N N . GLN A 1 206 ? 1.187 21.583 9.709 1.00 89.12 206 GLN A N 1
ATOM 1650 C CA . GLN A 1 206 ? 0.084 22.015 10.581 1.00 89.12 206 GLN A CA 1
ATOM 1651 C C . GLN A 1 206 ? -1.172 21.142 10.433 1.00 89.12 206 GLN A C 1
ATOM 1653 O O . GLN A 1 206 ? -1.761 20.735 11.433 1.00 89.12 206 GLN A O 1
ATOM 1658 N N . GLN A 1 207 ? -1.567 20.814 9.197 1.00 90.44 207 GLN A N 1
ATOM 1659 C CA . GLN A 1 207 ? -2.701 19.916 8.937 1.00 90.44 207 GLN A CA 1
ATOM 1660 C C . GLN A 1 207 ? -2.418 18.519 9.488 1.00 90.44 207 GLN A C 1
ATOM 1662 O O . GLN A 1 207 ? -3.263 17.929 10.155 1.00 90.44 207 GLN A O 1
ATOM 1667 N N . ARG A 1 208 ? -1.191 18.028 9.299 1.00 91.69 208 ARG A N 1
ATOM 1668 C CA . ARG A 1 208 ? -0.758 16.721 9.791 1.00 91.69 208 ARG A CA 1
ATOM 1669 C C . ARG A 1 208 ? -0.797 16.630 11.315 1.00 91.69 208 ARG A C 1
ATOM 1671 O O . ARG A 1 208 ? -1.282 15.633 11.840 1.00 91.69 208 ARG A O 1
ATOM 1678 N N . VAL A 1 209 ? -0.368 17.678 12.025 1.00 91.88 209 VAL A N 1
ATOM 1679 C CA . VAL A 1 209 ? -0.487 17.757 13.493 1.00 91.88 209 VAL A CA 1
ATOM 1680 C C . VAL A 1 209 ? -1.951 17.663 13.931 1.00 91.88 209 VAL A C 1
ATOM 1682 O O . VAL A 1 209 ? -2.257 16.896 14.844 1.00 91.88 209 VAL A O 1
ATOM 1685 N N . GLN A 1 210 ? -2.866 18.368 13.258 1.00 90.94 210 GLN A N 1
ATOM 1686 C CA . GLN A 1 210 ? -4.298 18.272 13.556 1.00 90.94 210 GLN A CA 1
ATOM 1687 C C . GLN A 1 210 ? -4.830 16.849 13.317 1.00 90.94 210 GLN A C 1
ATOM 1689 O O . GLN A 1 210 ? -5.472 16.273 14.197 1.00 90.94 210 GLN A O 1
ATOM 1694 N N . THR A 1 211 ? -4.491 16.243 12.176 1.00 90.56 211 THR A N 1
ATOM 1695 C CA . THR A 1 211 ? -4.850 14.855 11.854 1.00 90.56 211 THR A CA 1
ATOM 1696 C C . THR A 1 211 ? -4.331 13.881 12.912 1.00 90.56 211 THR A C 1
ATOM 1698 O O . THR A 1 211 ? -5.055 12.975 13.313 1.00 90.56 211 THR A O 1
ATOM 1701 N N . MET A 1 212 ? -3.112 14.070 13.424 1.00 92.75 212 MET A N 1
ATOM 1702 C CA . MET A 1 212 ? -2.538 13.218 14.471 1.00 92.75 212 MET A CA 1
ATOM 1703 C C . MET A 1 212 ? -3.279 13.328 15.807 1.00 92.75 212 MET A C 1
ATOM 1705 O O . MET A 1 212 ? -3.493 12.308 16.464 1.00 92.75 212 MET A O 1
ATOM 1709 N N . VAL A 1 213 ? -3.684 14.536 16.216 1.00 90.81 213 VAL A N 1
ATOM 1710 C CA . VAL A 1 213 ? -4.465 14.750 17.450 1.00 90.81 213 VAL A CA 1
ATOM 1711 C C . VAL A 1 213 ? -5.789 13.998 17.377 1.00 90.81 213 VAL A C 1
ATOM 1713 O O . VAL A 1 213 ? -6.168 13.295 18.317 1.00 90.81 213 VAL A O 1
ATOM 1716 N N . GLU A 1 214 ? -6.475 14.095 16.247 1.00 88.94 214 GLU A N 1
ATOM 1717 C CA . GLU A 1 214 ? -7.752 13.418 16.068 1.00 88.94 214 GLU A CA 1
ATOM 1718 C C . GLU A 1 214 ? -7.598 11.916 15.883 1.00 88.94 214 GLU A C 1
ATOM 1720 O O . GLU A 1 214 ? -8.387 11.152 16.434 1.00 88.94 214 GLU A O 1
ATOM 1725 N N . LEU A 1 215 ? -6.551 11.474 15.186 1.00 89.12 215 LEU A N 1
ATOM 1726 C CA . LEU A 1 215 ? -6.212 10.061 15.065 1.00 89.12 215 LEU A CA 1
ATOM 1727 C C . LEU A 1 215 ? -5.956 9.446 16.440 1.00 89.12 215 LEU A C 1
ATOM 1729 O O . LEU A 1 215 ? -6.448 8.360 16.735 1.00 89.12 215 LEU A O 1
ATOM 1733 N N . LYS A 1 216 ? -5.242 10.160 17.313 1.00 89.81 216 LYS A N 1
ATOM 1734 C CA . LYS A 1 216 ? -5.023 9.753 18.702 1.00 89.81 216 LYS A CA 1
ATOM 1735 C C . LYS A 1 216 ? -6.330 9.673 19.489 1.00 89.81 216 LYS A C 1
ATOM 1737 O O . LYS A 1 216 ? -6.524 8.708 20.231 1.00 89.81 216 LYS A O 1
ATOM 1742 N N . ALA A 1 217 ? -7.223 10.652 19.341 1.00 87.50 217 ALA A N 1
ATOM 1743 C CA . ALA A 1 217 ? -8.531 10.638 19.995 1.00 87.50 217 ALA A CA 1
ATOM 1744 C C . ALA A 1 217 ? -9.390 9.458 19.506 1.00 87.50 217 ALA A C 1
ATOM 1746 O O . ALA A 1 217 ? -9.947 8.723 20.324 1.00 87.50 217 ALA A O 1
ATOM 1747 N N . LEU A 1 218 ? -9.419 9.226 18.190 1.00 85.38 218 LEU A N 1
ATOM 1748 C CA . LEU A 1 218 ? -10.098 8.100 17.557 1.00 85.38 218 LEU A CA 1
ATOM 1749 C C . LEU A 1 218 ? -9.560 6.771 18.087 1.00 85.38 218 LEU A C 1
ATOM 1751 O O . LEU A 1 218 ? -10.330 5.955 18.578 1.00 85.38 218 LEU A O 1
ATOM 1755 N N . LEU A 1 219 ? -8.243 6.566 18.049 1.00 85.81 219 LEU A N 1
ATOM 1756 C CA . LEU A 1 219 ? -7.609 5.349 18.556 1.00 85.81 219 LEU A CA 1
ATOM 1757 C C . LEU A 1 219 ? -7.890 5.136 20.042 1.00 85.81 219 LEU A C 1
ATOM 1759 O O . LEU A 1 219 ? -8.204 4.022 20.442 1.00 85.81 219 LEU A O 1
ATOM 1763 N N . SER A 1 220 ? -7.837 6.192 20.857 1.00 84.69 220 SER A N 1
ATOM 1764 C CA . SER A 1 220 ? -8.165 6.100 22.285 1.00 84.69 220 SER A CA 1
ATOM 1765 C C . SER A 1 220 ? -9.610 5.644 22.495 1.00 84.69 220 SER A C 1
ATOM 1767 O O . SER A 1 220 ? -9.874 4.799 23.349 1.00 84.69 220 SER A O 1
ATOM 1769 N N . HIS A 1 221 ? -10.544 6.160 21.691 1.00 81.81 221 HIS A N 1
ATOM 1770 C CA . HIS A 1 221 ? -11.938 5.736 21.727 1.00 81.81 221 HIS A CA 1
ATOM 1771 C C . HIS A 1 221 ? -12.107 4.286 21.250 1.00 81.81 221 HIS A C 1
ATOM 1773 O O . HIS A 1 221 ? -12.751 3.497 21.932 1.00 81.81 221 HIS A O 1
ATOM 1779 N N . LEU A 1 222 ? -11.467 3.895 20.146 1.00 80.50 222 LEU A N 1
ATOM 1780 C CA . LEU A 1 222 ? -11.506 2.528 19.619 1.00 80.50 222 LEU A CA 1
ATOM 1781 C C . LEU A 1 222 ? -10.905 1.500 20.587 1.00 80.50 222 LEU A C 1
ATOM 1783 O O . LEU A 1 222 ? -11.480 0.434 20.789 1.00 80.50 222 LEU A O 1
ATOM 1787 N N . LEU A 1 223 ? -9.783 1.823 21.229 1.00 79.75 223 LEU A N 1
ATOM 1788 C CA . LEU A 1 223 ? -9.164 0.970 22.245 1.00 79.75 223 LEU A CA 1
ATOM 1789 C C . LEU A 1 223 ? -10.019 0.889 23.516 1.00 79.75 223 LEU A C 1
ATOM 1791 O O . LEU A 1 223 ? -10.100 -0.174 24.124 1.00 79.75 223 LEU A O 1
ATOM 1795 N N . MET A 1 224 ? -10.681 1.979 23.915 1.00 80.88 224 MET A N 1
ATOM 1796 C CA . MET A 1 224 ? -11.652 1.956 25.015 1.00 80.88 224 MET A CA 1
ATOM 1797 C C . MET A 1 224 ? -12.830 1.035 24.688 1.00 80.88 224 MET A C 1
ATOM 1799 O O . MET A 1 224 ? -13.225 0.231 25.526 1.00 80.88 224 MET A O 1
ATOM 1803 N N . LEU A 1 225 ? -13.352 1.129 23.465 1.00 76.25 225 LEU A N 1
ATOM 1804 C CA . LEU A 1 225 ? -14.433 0.290 22.968 1.00 76.25 225 LEU A CA 1
ATOM 1805 C C . LEU A 1 225 ? -14.040 -1.196 22.956 1.00 76.25 225 LEU A C 1
ATOM 1807 O O . LEU A 1 225 ? -14.814 -2.025 23.426 1.00 76.25 225 LEU A O 1
ATOM 1811 N N . LEU A 1 226 ? -12.821 -1.528 22.517 1.00 73.06 226 LEU A N 1
ATOM 1812 C CA . LEU A 1 226 ? -12.282 -2.894 22.580 1.00 73.06 226 LEU A CA 1
ATOM 1813 C C . LEU A 1 226 ? -12.157 -3.442 24.003 1.00 73.06 226 LEU A C 1
ATOM 1815 O O . LEU A 1 226 ? -12.330 -4.635 24.216 1.00 73.06 226 LEU A O 1
ATOM 1819 N N . ARG A 1 227 ? -11.821 -2.584 24.971 1.00 75.75 227 ARG A N 1
ATOM 1820 C CA . ARG A 1 227 ? -11.613 -2.970 26.377 1.00 75.75 227 ARG A CA 1
ATOM 1821 C C . ARG A 1 227 ? -12.910 -2.983 27.197 1.00 75.75 227 ARG A C 1
ATOM 1823 O O . ARG A 1 227 ? -12.888 -3.420 28.345 1.00 75.75 227 ARG A O 1
ATOM 1830 N N . GLY A 1 228 ? -14.011 -2.461 26.656 1.00 69.19 228 GLY A N 1
ATOM 1831 C CA . GLY A 1 228 ? -15.311 -2.412 27.324 1.00 69.19 228 GLY A CA 1
ATOM 1832 C C . GLY A 1 228 ? -16.061 -3.746 27.270 1.00 69.19 228 GLY A C 1
ATOM 1833 O O . GLY A 1 228 ? -15.852 -4.558 26.378 1.00 69.19 228 GLY A O 1
ATOM 1834 N N . GLU A 1 229 ? -16.994 -3.966 28.203 1.00 58.59 229 GLU A N 1
ATOM 1835 C CA . GLU A 1 229 ? -17.734 -5.238 28.306 1.00 58.59 229 GLU A CA 1
ATOM 1836 C C . GLU A 1 229 ? -18.723 -5.498 27.150 1.00 58.59 229 GLU A C 1
ATOM 1838 O O . GLU A 1 229 ? -19.210 -6.621 27.018 1.00 58.59 229 GLU A O 1
ATOM 1843 N N . ARG A 1 230 ? -19.047 -4.497 26.312 1.00 62.09 230 ARG A N 1
ATOM 1844 C CA . ARG A 1 230 ? -19.942 -4.649 25.147 1.00 62.09 230 ARG A CA 1
ATOM 1845 C C . ARG A 1 230 ? -19.574 -3.689 24.014 1.00 62.09 230 ARG A C 1
ATOM 1847 O O . ARG A 1 230 ? -20.055 -2.561 23.981 1.00 62.09 230 ARG A O 1
ATOM 1854 N N . LEU A 1 231 ? -18.759 -4.153 23.070 1.00 69.56 231 LEU A N 1
ATOM 1855 C CA . LEU A 1 231 ? -18.556 -3.489 21.783 1.00 69.56 231 LEU A CA 1
ATOM 1856 C C . LEU A 1 231 ? -19.853 -3.596 20.958 1.00 69.56 231 LEU A C 1
ATOM 1858 O O . LEU A 1 231 ? -20.319 -4.708 20.712 1.00 69.56 231 LEU A O 1
ATOM 1862 N N . SER A 1 232 ? -20.451 -2.476 20.540 1.00 75.81 232 SER A N 1
ATOM 1863 C CA . SER A 1 232 ? -21.611 -2.477 19.633 1.00 75.81 232 SER A CA 1
ATOM 1864 C C . SER A 1 232 ? -21.287 -1.814 18.293 1.00 75.81 232 SER A C 1
ATOM 1866 O O . SER A 1 232 ? -20.441 -0.920 18.216 1.00 75.81 232 SER A O 1
ATOM 1868 N N . ALA A 1 233 ? -21.983 -2.213 17.224 1.00 68.19 233 ALA A N 1
ATOM 1869 C CA . ALA A 1 233 ? -21.817 -1.598 15.904 1.00 68.19 233 ALA A CA 1
ATOM 1870 C C . ALA A 1 233 ? -22.175 -0.099 15.901 1.00 68.19 233 ALA A C 1
ATOM 1872 O O . ALA A 1 233 ? -21.560 0.691 15.185 1.00 68.19 233 ALA A O 1
ATOM 1873 N N . VAL A 1 234 ? -23.115 0.311 16.758 1.00 70.88 234 VAL A N 1
ATOM 1874 C CA . VAL A 1 234 ? -23.508 1.716 16.941 1.00 70.88 234 VAL A CA 1
ATOM 1875 C C . VAL A 1 234 ? -22.365 2.541 17.536 1.00 70.88 234 VAL A C 1
ATOM 1877 O O . VAL A 1 234 ? -22.172 3.695 17.148 1.00 70.88 234 VAL A O 1
ATOM 1880 N N . ASP A 1 235 ? -21.586 1.967 18.453 1.00 70.94 235 ASP A N 1
ATOM 1881 C CA . ASP A 1 235 ? -20.435 2.654 19.045 1.00 70.94 235 ASP A CA 1
ATOM 1882 C C . ASP A 1 235 ? -19.296 2.808 18.031 1.00 70.94 235 ASP A C 1
ATOM 1884 O O . ASP A 1 235 ? -18.708 3.883 17.917 1.00 70.94 235 ASP A O 1
ATOM 1888 N N . VAL A 1 236 ? -19.066 1.781 17.206 1.00 66.81 236 VAL A N 1
ATOM 1889 C CA . VAL A 1 236 ? -18.124 1.833 16.074 1.00 66.81 236 VAL A CA 1
ATOM 1890 C C . VAL A 1 236 ? -18.530 2.900 15.050 1.00 66.81 236 VAL A C 1
ATOM 1892 O O . VAL A 1 236 ? -17.679 3.616 14.527 1.00 66.81 236 VAL A O 1
ATOM 1895 N N . GLN A 1 237 ? -19.830 3.067 14.794 1.00 68.19 237 GLN A N 1
ATOM 1896 C CA . GLN A 1 237 ? -20.331 4.094 13.881 1.00 68.19 237 GLN A CA 1
ATOM 1897 C C . GLN A 1 237 ? -20.171 5.512 14.450 1.00 68.19 237 GLN A C 1
ATOM 1899 O O . GLN A 1 237 ? -19.799 6.432 13.722 1.00 68.19 237 GLN A O 1
ATOM 1904 N N . LYS A 1 238 ? -20.416 5.704 15.752 1.00 68.69 238 LYS A N 1
ATOM 1905 C CA . LYS A 1 238 ? -20.204 6.994 16.433 1.00 68.69 238 LYS A CA 1
ATOM 1906 C C . LYS A 1 238 ? -18.732 7.388 16.515 1.00 68.69 238 LYS A C 1
ATOM 1908 O O . LYS A 1 238 ? -18.442 8.578 16.600 1.00 68.69 238 LYS A O 1
ATOM 1913 N N . ALA A 1 239 ? -17.829 6.409 16.471 1.00 63.69 239 ALA A N 1
ATOM 1914 C CA . ALA A 1 239 ? -16.395 6.641 16.407 1.00 63.69 239 ALA A CA 1
ATOM 1915 C C . ALA A 1 239 ? -15.952 7.276 15.079 1.00 63.69 239 ALA A C 1
ATOM 1917 O O . ALA A 1 239 ? -14.852 7.813 15.021 1.00 63.69 239 ALA A O 1
ATOM 1918 N N . ALA A 1 240 ? -16.773 7.253 14.019 1.00 60.75 240 ALA A N 1
ATOM 1919 C CA . ALA A 1 240 ? -16.424 7.898 12.758 1.00 60.75 240 ALA A CA 1
ATOM 1920 C C . ALA A 1 240 ? -16.192 9.412 12.979 1.00 60.75 240 ALA A C 1
ATOM 1922 O O . ALA A 1 240 ? -17.107 10.125 13.404 1.00 60.75 240 ALA A O 1
ATOM 1923 N N . PRO A 1 241 ? -14.977 9.925 12.722 1.00 55.91 241 PRO A N 1
ATOM 1924 C CA . PRO A 1 241 ? -14.626 11.296 13.042 1.00 55.91 241 PRO A CA 1
ATOM 1925 C C . PRO A 1 241 ? -15.357 12.273 12.124 1.00 55.91 241 PRO A C 1
ATOM 1927 O O . PRO A 1 241 ? -15.597 12.020 10.942 1.00 55.91 241 PRO A O 1
ATOM 1930 N N . ARG A 1 242 ? -15.672 13.439 12.683 1.00 55.41 242 ARG A N 1
ATOM 1931 C CA . ARG A 1 242 ? -16.241 14.582 11.969 1.00 55.41 242 ARG A CA 1
ATOM 1932 C C . ARG A 1 242 ? -15.121 15.529 11.524 1.00 55.41 242 ARG A C 1
ATOM 1934 O O . ARG A 1 242 ? -15.086 16.642 12.021 1.00 55.41 242 ARG A O 1
ATOM 1941 N N . ALA A 1 243 ? -14.277 15.075 10.587 1.00 60.59 243 ALA A N 1
ATOM 1942 C CA . ALA A 1 243 ? -13.167 15.810 9.940 1.00 60.59 243 ALA A CA 1
ATOM 1943 C C . ALA A 1 243 ? -12.071 16.390 10.884 1.00 60.59 243 ALA A C 1
ATOM 1945 O O . ALA A 1 243 ? -12.407 16.784 11.995 1.00 60.59 243 ALA A O 1
ATOM 1946 N N . PRO A 1 244 ? -10.792 16.509 10.435 1.00 59.44 244 PRO A N 1
ATOM 1947 C CA . PRO A 1 244 ? -10.254 16.326 9.091 1.00 59.44 244 PRO A CA 1
ATOM 1948 C C . PRO A 1 244 ? -9.526 14.989 8.847 1.00 59.44 244 PRO A C 1
ATOM 1950 O O . PRO A 1 244 ? -8.803 14.882 7.862 1.00 59.44 244 PRO A O 1
ATOM 1953 N N . ILE A 1 245 ? -9.712 13.948 9.673 1.00 72.81 245 ILE A N 1
ATOM 1954 C CA . ILE A 1 245 ? -9.092 12.637 9.383 1.00 72.81 245 ILE A CA 1
ATOM 1955 C C . ILE A 1 245 ? -9.574 12.078 8.032 1.00 72.81 245 ILE A C 1
ATOM 1957 O O . ILE A 1 245 ? -10.779 11.997 7.778 1.00 72.81 245 ILE A O 1
ATOM 1961 N N . CYS A 1 246 ? -8.632 11.616 7.200 1.00 79.38 246 CYS A N 1
ATOM 1962 C CA . CYS A 1 246 ? -8.925 10.902 5.959 1.00 79.38 246 CYS A CA 1
ATOM 1963 C C . CYS A 1 246 ? -9.863 9.710 6.219 1.00 79.38 246 CYS A C 1
ATOM 1965 O O . CYS A 1 246 ? -9.553 8.809 7.004 1.00 79.38 246 CYS A O 1
ATOM 1967 N N . GLY A 1 247 ? -11.014 9.682 5.540 1.00 83.50 247 GLY A N 1
ATOM 1968 C CA . GLY A 1 247 ? -12.024 8.639 5.735 1.00 83.50 247 GLY A CA 1
ATOM 1969 C C . GLY A 1 247 ? -11.497 7.224 5.471 1.00 83.50 247 GLY A C 1
ATOM 1970 O O . GLY A 1 247 ? -11.930 6.287 6.141 1.00 83.50 247 GLY A O 1
ATOM 1971 N N . GLN A 1 248 ? -10.529 7.076 4.558 1.00 85.75 248 GLN A N 1
ATOM 1972 C CA . GLN A 1 248 ? -9.887 5.790 4.271 1.00 85.75 248 GLN A CA 1
ATOM 1973 C C . GLN A 1 248 ? -9.070 5.282 5.463 1.00 85.75 248 GLN A C 1
ATOM 1975 O O . GLN A 1 248 ? -9.156 4.108 5.815 1.00 85.75 248 GLN A O 1
ATOM 1980 N N . LEU A 1 249 ? -8.334 6.165 6.149 1.00 88.12 249 LEU A N 1
ATOM 1981 C CA . LEU A 1 249 ? -7.590 5.812 7.361 1.00 88.12 249 LEU A CA 1
ATOM 1982 C C . LEU A 1 249 ? -8.537 5.341 8.470 1.00 88.12 249 LEU A C 1
ATOM 1984 O O . LEU A 1 249 ? -8.286 4.324 9.114 1.00 88.12 249 LEU A O 1
ATOM 1988 N N . VAL A 1 250 ? -9.651 6.047 8.670 1.00 87.12 250 VAL A N 1
ATOM 1989 C CA . VAL A 1 250 ? -10.665 5.662 9.663 1.00 87.12 250 VAL A CA 1
ATOM 1990 C C . VAL A 1 250 ? -11.204 4.271 9.354 1.00 87.12 250 VAL A C 1
ATOM 1992 O O . VAL A 1 250 ? -11.177 3.398 10.218 1.00 87.12 250 VAL A O 1
ATOM 1995 N N . ARG A 1 251 ? -11.656 4.045 8.115 1.00 88.25 251 ARG A N 1
ATOM 1996 C CA . ARG A 1 251 ? -12.184 2.745 7.689 1.00 88.25 251 ARG A CA 1
ATOM 1997 C C . ARG A 1 251 ? -11.133 1.650 7.806 1.00 88.25 251 ARG A C 1
ATOM 1999 O O . ARG A 1 251 ? -11.448 0.589 8.335 1.00 88.25 251 ARG A O 1
ATOM 2006 N N . ARG A 1 252 ? -9.878 1.915 7.423 1.00 88.94 252 ARG A N 1
ATOM 2007 C CA . ARG A 1 252 ? -8.751 0.990 7.620 1.00 88.94 252 ARG A CA 1
ATOM 2008 C C . ARG A 1 252 ? -8.634 0.578 9.082 1.00 88.94 252 ARG A C 1
ATOM 2010 O O . ARG A 1 252 ? -8.545 -0.616 9.357 1.00 88.94 252 ARG A O 1
ATOM 2017 N N . LEU A 1 253 ? -8.619 1.536 10.008 1.00 88.69 253 LEU A N 1
ATOM 2018 C CA . LEU A 1 253 ? -8.487 1.257 11.439 1.00 88.69 253 LEU A CA 1
ATOM 2019 C C . LEU A 1 253 ? -9.675 0.460 11.974 1.00 88.69 253 LEU A C 1
ATOM 2021 O O . LEU A 1 253 ? -9.467 -0.527 12.675 1.00 88.69 253 LEU A O 1
ATOM 2025 N N . LEU A 1 254 ? -10.899 0.843 11.602 1.00 87.75 254 LEU A N 1
ATOM 2026 C CA . LEU A 1 254 ? -12.117 0.138 11.995 1.00 87.75 254 LEU A CA 1
ATOM 2027 C C . LEU A 1 254 ? -12.129 -1.303 11.483 1.00 87.75 254 LEU A C 1
ATOM 2029 O O . LEU A 1 254 ? -12.328 -2.227 12.261 1.00 87.75 254 LEU A O 1
ATOM 2033 N N . LEU A 1 255 ? -11.862 -1.518 10.196 1.00 88.81 255 LEU A N 1
ATOM 2034 C CA . LEU A 1 255 ? -11.826 -2.857 9.611 1.00 88.81 255 LEU A CA 1
ATOM 2035 C C . LEU A 1 255 ? -10.695 -3.705 10.206 1.00 88.81 255 LEU A C 1
ATOM 2037 O O . LEU A 1 255 ? -10.892 -4.883 10.487 1.00 88.81 255 LEU A O 1
ATOM 2041 N N . SER A 1 256 ? -9.527 -3.107 10.451 1.00 88.62 256 SER A N 1
ATOM 2042 C CA . SER A 1 256 ? -8.401 -3.799 11.092 1.00 88.62 256 SER A CA 1
ATOM 2043 C C . SER A 1 256 ? -8.747 -4.215 12.522 1.00 88.62 256 SER A C 1
ATOM 2045 O O . SER A 1 256 ? -8.433 -5.329 12.928 1.00 88.62 256 SER A O 1
ATOM 2047 N N . LEU A 1 257 ? -9.452 -3.358 13.264 1.00 86.75 257 LEU A N 1
ATOM 2048 C CA . LEU A 1 257 ? -9.976 -3.662 14.592 1.00 86.75 257 LEU A CA 1
ATOM 2049 C C . LEU A 1 257 ? -10.980 -4.818 14.536 1.00 86.75 257 LEU A C 1
ATOM 2051 O O . LEU A 1 257 ? -10.810 -5.806 15.238 1.00 86.75 257 LEU A O 1
ATOM 2055 N N . LEU A 1 258 ? -11.962 -4.743 13.635 1.00 87.06 258 LEU A N 1
ATOM 2056 C CA . LEU A 1 258 ? -12.980 -5.780 13.458 1.00 87.06 258 LEU A CA 1
ATOM 2057 C C . LEU A 1 258 ? -12.405 -7.136 13.045 1.00 87.06 258 LEU A C 1
ATOM 2059 O O . LEU A 1 258 ? -12.987 -8.157 13.388 1.00 87.06 258 LEU A O 1
ATOM 2063 N N . LEU A 1 259 ? -11.300 -7.165 12.295 1.00 86.62 259 LEU A N 1
ATOM 2064 C CA . LEU A 1 259 ? -10.700 -8.413 11.827 1.00 86.62 259 LEU A CA 1
ATOM 2065 C C . LEU A 1 259 ? -9.640 -8.972 12.768 1.00 86.62 259 LEU A C 1
ATOM 2067 O O . LEU A 1 259 ? -9.514 -10.193 12.871 1.00 86.62 259 LEU A O 1
ATOM 2071 N N . TRP A 1 260 ? -8.828 -8.133 13.406 1.00 82.12 260 TRP A N 1
ATOM 2072 C CA . TRP A 1 260 ? -7.638 -8.591 14.131 1.00 82.12 260 TRP A CA 1
ATOM 2073 C C . TRP A 1 260 ? -7.844 -8.739 15.636 1.00 82.12 260 TRP A C 1
ATOM 2075 O O . TRP A 1 260 ? -6.960 -9.290 16.293 1.00 82.12 260 TRP A O 1
ATOM 2085 N N . THR A 1 261 ? -8.992 -8.323 16.177 1.00 81.38 261 THR A N 1
ATOM 2086 C CA . THR A 1 261 ? -9.338 -8.547 17.585 1.00 81.38 261 THR A CA 1
ATOM 2087 C C . THR A 1 261 ? -10.508 -9.526 17.722 1.00 81.38 261 THR A C 1
ATOM 2089 O O . THR A 1 261 ? -11.464 -9.456 16.945 1.00 81.38 261 THR A O 1
ATOM 2092 N N . PRO A 1 262 ? -10.467 -10.457 18.692 1.00 81.75 262 PRO A N 1
ATOM 2093 C CA . PRO A 1 262 ? -11.567 -11.393 18.913 1.00 81.75 262 PRO A CA 1
ATOM 2094 C C . PRO A 1 262 ? -12.865 -10.688 19.337 1.00 81.75 262 PRO A C 1
ATOM 2096 O O . PRO A 1 262 ? -13.948 -11.169 19.015 1.00 81.75 262 PRO A O 1
ATOM 2099 N N . GLU A 1 263 ? -12.779 -9.534 20.003 1.00 82.62 263 GLU A N 1
ATOM 2100 C CA . GLU A 1 263 ? -13.927 -8.721 20.425 1.00 82.62 263 GLU A CA 1
ATOM 2101 C C . GLU A 1 263 ? -14.643 -8.057 19.240 1.00 82.62 263 GLU A C 1
ATOM 2103 O O . GLU A 1 263 ? -15.839 -7.778 19.316 1.00 82.62 263 GLU A O 1
ATOM 2108 N N . GLY A 1 264 ? -13.928 -7.815 18.136 1.00 83.12 264 GLY A N 1
ATOM 2109 C CA . GLY A 1 264 ? -14.482 -7.234 16.914 1.00 83.12 264 GLY A CA 1
ATOM 2110 C C . GLY A 1 264 ? -15.266 -8.232 16.059 1.00 83.12 264 GLY A C 1
ATOM 2111 O O . GLY A 1 264 ? -16.228 -7.846 15.391 1.00 83.12 264 GLY A O 1
ATOM 2112 N N . HIS A 1 265 ? -14.906 -9.522 16.108 1.00 86.88 265 HIS A N 1
ATOM 2113 C CA . HIS A 1 265 ? -15.480 -10.562 15.238 1.00 86.88 265 HIS A CA 1
ATOM 2114 C C . HIS A 1 265 ? -17.015 -10.657 15.310 1.00 86.88 265 HIS A C 1
ATOM 2116 O O . HIS A 1 265 ? -17.636 -10.724 14.247 1.00 86.88 265 HIS A O 1
ATOM 2122 N N . PRO A 1 266 ? -17.664 -10.620 16.496 1.00 86.31 266 PRO A N 1
ATOM 2123 C CA . PRO A 1 266 ? -19.116 -10.770 16.603 1.00 86.31 266 PRO A CA 1
ATOM 2124 C C . PRO A 1 266 ? -19.916 -9.643 15.941 1.00 86.31 266 PRO A C 1
ATOM 2126 O O . PRO A 1 266 ? -21.027 -9.887 15.479 1.00 86.31 266 PRO A O 1
ATOM 2129 N N . ILE A 1 267 ? -19.370 -8.422 15.886 1.00 86.38 267 ILE A N 1
ATOM 2130 C CA . ILE A 1 267 ? -20.069 -7.243 15.345 1.00 86.38 267 ILE A CA 1
ATOM 2131 C C . ILE A 1 267 ? -19.598 -6.846 13.943 1.00 86.38 267 ILE A C 1
ATOM 2133 O O . ILE A 1 267 ? -20.150 -5.921 13.346 1.00 86.38 267 ILE A O 1
ATOM 2137 N N . ALA A 1 268 ? -18.581 -7.527 13.406 1.00 87.81 268 ALA A N 1
ATOM 2138 C CA . ALA A 1 268 ? -17.937 -7.151 12.153 1.00 87.81 268 ALA A CA 1
ATOM 2139 C C . ALA A 1 268 ? -18.923 -7.058 10.984 1.00 87.81 268 ALA A C 1
ATOM 2141 O O . ALA A 1 268 ? -18.872 -6.097 10.222 1.00 87.81 268 ALA A O 1
ATOM 2142 N N . ARG A 1 269 ? -19.864 -8.003 10.881 1.00 87.31 269 ARG A N 1
ATOM 2143 C CA . ARG A 1 269 ? -20.890 -8.012 9.827 1.00 87.31 269 ARG A CA 1
ATOM 2144 C C . ARG A 1 269 ? -21.792 -6.780 9.876 1.00 87.31 269 ARG A C 1
ATOM 2146 O O . ARG A 1 269 ? -21.995 -6.119 8.858 1.00 87.31 269 ARG A O 1
ATOM 2153 N N . GLU A 1 270 ? -22.326 -6.467 11.052 1.00 85.62 270 GLU A N 1
ATOM 2154 C CA . GLU A 1 270 ? -23.220 -5.322 11.248 1.00 85.62 270 GLU A CA 1
ATOM 2155 C C . GLU A 1 270 ? -22.475 -4.008 10.975 1.00 85.62 270 GLU A C 1
ATOM 2157 O O . GLU A 1 270 ? -22.932 -3.180 10.188 1.00 85.62 270 GLU A O 1
ATOM 2162 N N . ALA A 1 271 ? -21.273 -3.859 11.537 1.00 85.88 271 ALA A N 1
ATOM 2163 C CA . ALA A 1 271 ? -20.445 -2.676 11.338 1.00 85.88 271 ALA A CA 1
ATOM 2164 C C . ALA A 1 271 ? -20.053 -2.478 9.863 1.00 85.88 271 ALA A C 1
ATOM 2166 O O . ALA A 1 271 ? -20.150 -1.365 9.350 1.00 85.88 271 ALA A O 1
ATOM 2167 N N . VAL A 1 272 ? -19.656 -3.541 9.153 1.00 87.44 272 VAL A N 1
ATOM 2168 C CA . VAL A 1 272 ? -19.326 -3.481 7.719 1.00 87.44 272 VAL A CA 1
ATOM 2169 C C . VAL A 1 272 ? -20.537 -3.084 6.883 1.00 87.44 272 VAL A C 1
ATOM 2171 O O . VAL A 1 272 ? -20.409 -2.213 6.027 1.00 87.44 272 VAL A O 1
ATOM 2174 N N . THR A 1 273 ? -21.714 -3.641 7.174 1.00 86.12 273 THR A N 1
ATOM 2175 C CA . THR A 1 273 ? -22.962 -3.274 6.484 1.00 86.12 273 THR A CA 1
ATOM 2176 C C . THR A 1 273 ? -23.290 -1.792 6.683 1.00 86.12 273 THR A C 1
ATOM 2178 O O . THR A 1 273 ? -23.669 -1.107 5.738 1.00 86.12 273 THR A O 1
ATOM 2181 N N . HIS A 1 274 ? -23.087 -1.258 7.892 1.00 83.19 274 HIS A N 1
ATOM 2182 C CA . HIS A 1 274 ? -23.269 0.171 8.157 1.00 83.19 274 HIS A CA 1
ATOM 2183 C C . HIS A 1 274 ? -22.219 1.057 7.479 1.00 83.19 274 HIS A C 1
ATOM 2185 O O . HIS A 1 274 ? -22.535 2.173 7.064 1.00 83.19 274 HIS A O 1
ATOM 2191 N N . MET A 1 275 ? -20.973 0.589 7.367 1.00 84.94 275 MET A N 1
ATOM 2192 C CA . MET A 1 275 ? -19.913 1.323 6.676 1.00 84.94 275 MET A CA 1
ATOM 2193 C C . MET A 1 275 ? -20.115 1.331 5.156 1.00 84.94 275 MET A C 1
ATOM 2195 O O . MET A 1 275 ? -19.832 2.352 4.533 1.00 84.94 275 MET A O 1
ATOM 2199 N N . ALA A 1 276 ? -20.638 0.256 4.564 1.00 85.06 276 ALA A N 1
ATOM 2200 C CA . ALA A 1 276 ? -20.878 0.076 3.127 1.00 85.06 276 ALA A CA 1
ATOM 2201 C C . ALA A 1 276 ? -22.111 0.856 2.606 1.00 85.06 276 ALA A C 1
ATOM 2203 O O . ALA A 1 276 ? -22.996 0.319 1.952 1.00 85.06 276 ALA A O 1
ATOM 2204 N N . HIS A 1 277 ? -22.188 2.152 2.918 1.00 81.62 277 HIS A N 1
ATOM 2205 C CA . HIS A 1 277 ? -23.336 3.015 2.607 1.00 81.62 277 HIS A CA 1
ATOM 2206 C C . HIS A 1 277 ? -23.293 3.649 1.204 1.00 81.62 277 HIS A C 1
ATOM 2208 O O . HIS A 1 277 ? -24.269 4.266 0.781 1.00 81.62 277 HIS A O 1
ATOM 2214 N N . THR A 1 278 ? -22.169 3.537 0.491 1.00 83.88 278 THR A N 1
ATOM 2215 C CA . THR A 1 278 ? -22.013 3.979 -0.906 1.00 83.88 278 THR A CA 1
ATOM 2216 C C . THR A 1 278 ? -21.234 2.940 -1.701 1.00 83.88 278 THR A C 1
ATOM 2218 O O . THR A 1 278 ? -20.429 2.205 -1.125 1.00 83.88 278 THR A O 1
ATOM 2221 N N . ASP A 1 279 ? -21.410 2.916 -3.023 1.00 80.31 279 ASP A N 1
ATOM 2222 C CA . ASP A 1 279 ? -20.664 2.015 -3.910 1.00 80.31 279 ASP A CA 1
ATOM 2223 C C . ASP A 1 279 ? -19.150 2.216 -3.764 1.00 80.31 279 ASP A C 1
ATOM 2225 O O . ASP A 1 279 ? -18.412 1.249 -3.607 1.00 80.31 279 ASP A O 1
ATOM 2229 N N . ALA A 1 280 ? -18.686 3.470 -3.714 1.00 81.19 280 ALA A N 1
ATOM 2230 C CA . ALA A 1 280 ? -17.269 3.795 -3.549 1.00 81.19 280 ALA A CA 1
ATOM 2231 C C . ALA A 1 280 ? -16.686 3.231 -2.241 1.00 81.19 280 ALA A C 1
ATOM 2233 O O . ALA A 1 280 ? -15.627 2.606 -2.246 1.00 81.19 280 ALA A O 1
ATOM 2234 N N . VAL A 1 281 ? -17.397 3.394 -1.120 1.00 83.38 281 VAL A N 1
ATOM 2235 C CA . VAL A 1 281 ? -16.954 2.851 0.174 1.00 83.38 281 VAL A CA 1
ATOM 2236 C C . VAL A 1 281 ? -17.044 1.325 0.195 1.00 83.38 281 VAL A C 1
ATOM 2238 O O . VAL A 1 281 ? -16.185 0.667 0.774 1.00 83.38 281 VAL A O 1
ATOM 2241 N N . THR A 1 282 ? -18.046 0.744 -0.463 1.00 84.44 282 THR A N 1
ATOM 2242 C CA . THR A 1 282 ? -18.179 -0.712 -0.591 1.00 84.44 282 THR A CA 1
ATOM 2243 C C . THR A 1 282 ? -17.007 -1.301 -1.372 1.00 84.44 282 THR A C 1
ATOM 2245 O O . THR A 1 282 ? -16.399 -2.269 -0.918 1.00 84.44 282 THR A O 1
ATOM 2248 N N . HIS A 1 283 ? -16.635 -0.684 -2.496 1.00 81.62 283 HIS A N 1
ATOM 2249 C CA . HIS A 1 283 ? -15.463 -1.067 -3.283 1.00 81.62 283 HIS A CA 1
ATOM 2250 C C . HIS A 1 283 ? -14.166 -0.975 -2.468 1.00 81.62 283 HIS A C 1
ATOM 2252 O O . HIS A 1 283 ? -13.369 -1.913 -2.486 1.00 81.62 283 HIS A O 1
ATOM 2258 N N . GLU A 1 284 ? -13.989 0.087 -1.680 1.00 83.44 284 GLU A N 1
ATOM 2259 C CA . GLU A 1 284 ? -12.833 0.234 -0.790 1.00 83.44 284 GLU A CA 1
ATOM 2260 C C . GLU A 1 284 ? -12.773 -0.867 0.283 1.00 83.44 284 GLU A C 1
ATOM 2262 O O . GLU A 1 284 ? -11.713 -1.455 0.509 1.00 83.44 284 GLU A O 1
ATOM 2267 N N . ILE A 1 285 ? -13.903 -1.183 0.930 1.00 86.19 285 ILE A N 1
ATOM 2268 C CA . ILE A 1 285 ? -13.978 -2.253 1.938 1.00 86.19 285 ILE A CA 1
ATOM 2269 C C . ILE A 1 285 ? -13.645 -3.606 1.301 1.00 86.19 285 ILE A C 1
ATOM 2271 O O . ILE A 1 285 ? -12.877 -4.380 1.872 1.00 86.19 285 ILE A O 1
ATOM 2275 N N . VAL A 1 286 ? -14.183 -3.890 0.112 1.00 84.44 286 VAL A N 1
ATOM 2276 C CA . VAL A 1 286 ? -13.865 -5.111 -0.642 1.00 84.44 286 VAL A CA 1
ATOM 2277 C C . VAL A 1 286 ? -12.364 -5.183 -0.937 1.00 84.44 286 VAL A C 1
ATOM 2279 O O . VAL A 1 286 ? -11.735 -6.190 -0.613 1.00 84.44 286 VAL A O 1
ATOM 2282 N N . GLY A 1 287 ? -11.765 -4.101 -1.445 1.00 80.56 287 GLY A N 1
ATOM 2283 C CA . GLY A 1 287 ? -10.325 -4.032 -1.707 1.00 80.56 287 GLY A CA 1
ATOM 2284 C C . GLY A 1 287 ? -9.477 -4.256 -0.451 1.00 80.56 287 GLY A C 1
ATOM 2285 O O . GLY A 1 287 ? -8.504 -5.012 -0.479 1.00 80.56 287 GLY A O 1
ATOM 2286 N N . PHE A 1 288 ? -9.877 -3.672 0.683 1.00 83.56 288 PHE A N 1
ATOM 2287 C CA . PHE A 1 288 ? -9.240 -3.908 1.980 1.00 83.56 288 PHE A CA 1
ATOM 2288 C C . PHE A 1 288 ? -9.296 -5.383 2.394 1.00 83.56 288 PHE A C 1
ATOM 2290 O O . PHE A 1 288 ? -8.295 -5.936 2.863 1.00 83.56 288 PHE A O 1
ATOM 2297 N N . LEU A 1 289 ? -10.461 -6.022 2.261 1.00 85.38 289 LEU A N 1
ATOM 2298 C CA . LEU A 1 289 ? -10.659 -7.410 2.669 1.00 85.38 289 LEU A CA 1
ATOM 2299 C C . LEU A 1 289 ? -9.858 -8.364 1.778 1.00 85.38 289 LEU A C 1
ATOM 2301 O O . LEU A 1 289 ? -9.192 -9.256 2.303 1.00 85.38 289 LEU A O 1
ATOM 2305 N N . ASP A 1 290 ? -9.846 -8.136 0.463 1.00 81.94 290 ASP A N 1
ATOM 2306 C CA . ASP A 1 290 ? -9.026 -8.899 -0.484 1.00 81.94 290 ASP A CA 1
ATOM 2307 C C . ASP A 1 290 ? -7.532 -8.745 -0.172 1.00 81.94 290 ASP A C 1
ATOM 2309 O O . ASP A 1 290 ? -6.796 -9.735 -0.126 1.00 81.94 290 ASP A O 1
ATOM 2313 N N . GLN A 1 291 ? -7.082 -7.521 0.123 1.00 78.44 291 GLN A N 1
ATOM 2314 C CA . GLN A 1 291 ? -5.703 -7.258 0.532 1.00 78.44 291 GLN A CA 1
ATOM 2315 C C . GLN A 1 291 ? -5.345 -7.953 1.843 1.00 78.44 291 GLN A C 1
ATOM 2317 O O . GLN A 1 291 ? -4.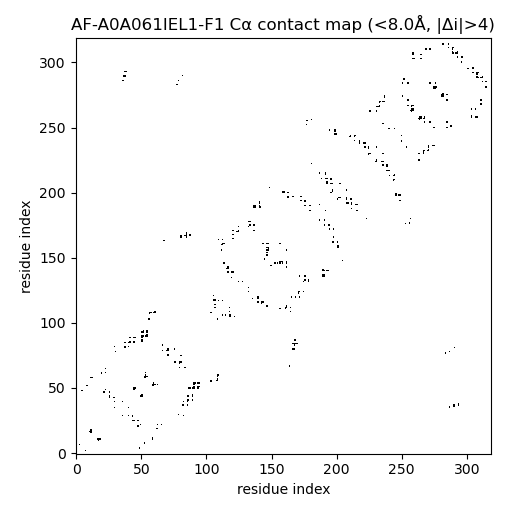269 -8.542 1.972 1.00 78.44 291 GLN A O 1
ATOM 2322 N N . THR A 1 292 ? -6.259 -7.916 2.808 1.00 78.62 292 THR A N 1
ATOM 2323 C CA . THR A 1 292 ? -6.084 -8.588 4.093 1.00 78.62 292 THR A CA 1
ATOM 2324 C C . THR A 1 292 ? -6.005 -10.100 3.912 1.00 78.62 292 THR A C 1
ATOM 2326 O O . THR A 1 292 ? -5.116 -10.724 4.483 1.00 78.62 292 THR A O 1
ATOM 2329 N N . LEU A 1 293 ? -6.862 -10.701 3.083 1.00 77.19 293 LEU A N 1
ATOM 2330 C CA . LEU A 1 293 ? -6.840 -12.140 2.810 1.00 77.19 293 LEU A CA 1
ATOM 2331 C C . LEU A 1 293 ? -5.560 -12.593 2.117 1.00 77.19 293 LEU A C 1
ATOM 2333 O O . LEU A 1 293 ? -4.936 -13.547 2.579 1.00 77.19 293 LEU A O 1
ATOM 2337 N N . TYR A 1 294 ? -5.151 -11.878 1.067 1.00 74.44 294 TYR A N 1
ATOM 2338 C CA . TYR A 1 294 ? -3.907 -12.144 0.348 1.00 74.44 294 TYR A CA 1
ATOM 2339 C C . TYR A 1 294 ? -2.704 -12.194 1.305 1.00 74.44 294 TYR A C 1
ATOM 2341 O O . TYR A 1 294 ? -1.859 -13.086 1.233 1.00 74.44 294 TYR A O 1
ATOM 2349 N N . ARG A 1 295 ? -2.670 -11.279 2.281 1.00 69.25 295 ARG A N 1
ATOM 2350 C CA . ARG A 1 295 ? -1.613 -11.200 3.300 1.00 69.25 295 ARG A CA 1
ATOM 2351 C C . ARG A 1 295 ? -1.779 -12.228 4.430 1.00 69.25 295 ARG A C 1
ATOM 2353 O O . ARG A 1 295 ? -0.793 -12.790 4.901 1.00 69.25 295 ARG A O 1
ATOM 2360 N N . LEU A 1 296 ? -3.005 -12.525 4.869 1.00 68.44 296 LEU A N 1
ATOM 2361 C CA . LEU A 1 296 ? -3.288 -13.493 5.944 1.00 68.44 296 LEU A CA 1
ATOM 2362 C C . LEU A 1 296 ? -3.012 -14.947 5.551 1.00 68.44 296 LEU A C 1
ATOM 2364 O O . LEU A 1 296 ? -2.779 -15.780 6.435 1.00 68.44 296 LEU A O 1
ATOM 2368 N N . ASP A 1 297 ? -2.993 -15.273 4.260 1.00 60.59 297 ASP A N 1
ATOM 2369 C CA . ASP A 1 297 ? -2.505 -16.574 3.789 1.00 60.59 297 ASP A CA 1
ATOM 2370 C C . ASP A 1 297 ? -1.044 -16.831 4.220 1.00 60.59 297 ASP A C 1
ATOM 2372 O O . ASP A 1 297 ? -0.642 -17.984 4.350 1.00 60.59 297 ASP A O 1
ATOM 2376 N N . HIS A 1 298 ? -0.296 -15.780 4.585 1.00 52.16 298 HIS A N 1
AT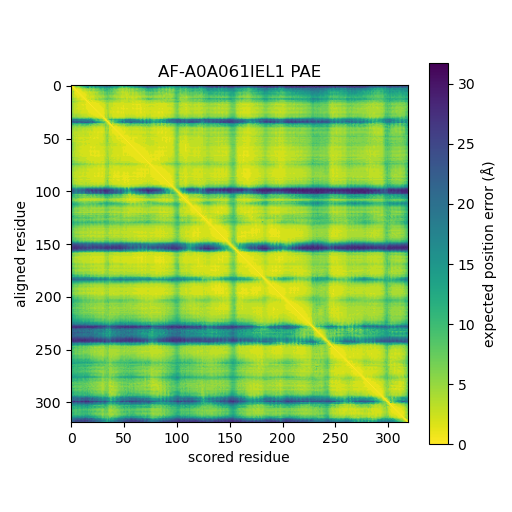OM 2377 C CA . HIS A 1 298 ? 1.094 -15.858 5.042 1.00 52.16 298 HIS A CA 1
ATOM 2378 C C . HIS A 1 298 ? 1.253 -15.753 6.578 1.00 52.16 298 HIS A C 1
ATOM 2380 O O . HIS A 1 298 ? 2.307 -16.104 7.104 1.00 52.16 298 HIS A O 1
ATOM 2386 N N . LEU A 1 299 ? 0.222 -15.306 7.318 1.00 51.09 299 LEU A N 1
ATOM 2387 C CA . LEU A 1 299 ? 0.304 -14.965 8.758 1.00 51.09 299 LEU A CA 1
ATOM 2388 C C . LEU A 1 299 ? -0.507 -15.881 9.704 1.00 51.09 299 LEU A C 1
ATOM 2390 O O . LEU A 1 299 ? -0.485 -15.681 10.915 1.00 51.09 299 LEU A O 1
ATOM 2394 N N . CYS A 1 300 ? -1.186 -16.908 9.179 1.00 49.22 300 CYS A N 1
ATOM 2395 C CA . CYS A 1 300 ? -1.798 -18.004 9.954 1.00 49.22 300 CYS A CA 1
ATOM 2396 C C . CYS A 1 300 ? -2.813 -17.594 11.056 1.00 49.22 300 CYS A C 1
ATOM 2398 O O . CYS A 1 300 ? -2.857 -18.203 12.124 1.00 49.22 300 CYS A O 1
ATOM 2400 N N . VAL A 1 301 ? -3.668 -16.590 10.807 1.00 65.88 301 VAL A N 1
ATOM 2401 C CA . VAL A 1 301 ? -4.807 -16.257 11.695 1.00 65.88 301 VAL A CA 1
ATOM 2402 C C . VAL A 1 301 ? -6.117 -16.750 11.073 1.00 65.88 301 VAL A C 1
ATOM 2404 O O . VAL A 1 301 ? -6.789 -16.029 10.334 1.00 65.88 301 VAL A O 1
ATOM 2407 N N . GLU A 1 302 ? -6.476 -18.006 11.350 1.00 72.25 302 GLU A N 1
ATOM 2408 C CA . GLU A 1 302 ? -7.591 -18.700 10.680 1.00 72.25 302 GLU A CA 1
ATOM 2409 C C . GLU A 1 302 ? -8.958 -18.033 10.918 1.00 72.25 302 GLU A C 1
ATOM 2411 O O . GLU A 1 302 ? -9.766 -17.935 9.997 1.00 72.25 302 GLU A O 1
ATOM 2416 N N . ALA A 1 303 ? -9.210 -17.525 12.131 1.00 76.12 303 ALA A N 1
ATOM 2417 C CA . ALA A 1 303 ? -10.480 -16.884 12.486 1.00 76.12 303 ALA A CA 1
ATOM 2418 C C . ALA A 1 303 ? -10.714 -15.585 11.694 1.00 76.12 303 ALA A C 1
ATOM 2420 O O . ALA A 1 303 ? -11.746 -15.434 11.042 1.00 76.12 303 ALA A O 1
ATOM 2421 N N . SER A 1 304 ? -9.719 -14.693 11.666 1.00 79.06 304 SER A N 1
ATOM 2422 C CA . SER A 1 304 ? -9.750 -13.455 10.876 1.00 79.06 304 SER A CA 1
ATOM 2423 C C . SER A 1 304 ? -9.871 -13.734 9.380 1.00 79.06 304 SER A C 1
ATOM 2425 O O . SER A 1 304 ? -10.597 -13.037 8.675 1.00 79.06 304 SER A O 1
ATOM 2427 N N . ARG A 1 305 ? -9.192 -14.782 8.889 1.00 81.25 305 ARG A N 1
ATOM 2428 C CA . ARG A 1 305 ? -9.262 -15.197 7.483 1.00 81.25 305 ARG A CA 1
ATOM 2429 C C . ARG A 1 305 ? -10.659 -15.689 7.113 1.00 81.25 305 ARG A C 1
ATOM 2431 O O . ARG A 1 305 ? -11.191 -15.303 6.075 1.00 81.25 305 ARG A O 1
ATOM 2438 N N . LYS A 1 306 ? -11.262 -16.532 7.952 1.00 84.81 306 LYS A N 1
ATOM 2439 C CA . LYS A 1 306 ? -12.628 -17.021 7.745 1.00 84.81 306 LYS A CA 1
ATOM 2440 C C . LYS A 1 306 ? -13.623 -15.858 7.721 1.00 84.81 306 LYS A C 1
ATOM 2442 O O . LYS A 1 306 ? -14.385 -15.750 6.766 1.00 84.81 306 LYS A O 1
ATOM 2447 N N . LEU A 1 307 ? -13.538 -14.957 8.700 1.00 84.88 307 LEU A N 1
ATOM 2448 C CA . LEU A 1 307 ? -14.402 -13.780 8.788 1.00 84.88 307 LEU A CA 1
ATOM 2449 C C . LEU A 1 307 ? -14.273 -12.872 7.556 1.00 84.88 307 LEU A C 1
ATOM 2451 O O . LEU A 1 307 ? -15.278 -12.491 6.966 1.00 84.88 307 LEU A O 1
ATOM 2455 N N . ALA A 1 308 ? -13.050 -12.569 7.115 1.00 85.38 308 ALA A N 1
ATOM 2456 C CA . ALA A 1 308 ? -12.839 -11.739 5.930 1.00 85.38 308 ALA A CA 1
ATOM 2457 C C . ALA A 1 308 ? -13.405 -12.379 4.645 1.00 85.38 308 ALA A C 1
ATOM 2459 O O . ALA A 1 308 ? -13.977 -11.670 3.817 1.00 85.38 308 ALA A O 1
ATOM 2460 N N . ARG A 1 309 ? -13.321 -13.713 4.490 1.00 85.44 309 ARG A N 1
ATOM 2461 C CA . ARG A 1 309 ? -13.954 -14.434 3.364 1.00 85.44 309 ARG A CA 1
ATOM 2462 C C . ARG A 1 309 ? -15.479 -14.347 3.404 1.00 85.44 309 ARG A C 1
ATOM 2464 O O . ARG A 1 309 ? -16.089 -14.144 2.359 1.00 85.44 309 ARG A O 1
ATOM 2471 N N . GLU A 1 310 ? -16.081 -14.502 4.580 1.00 87.50 310 GLU A N 1
ATOM 2472 C CA . GLU A 1 310 ? -17.535 -14.394 4.760 1.00 87.50 310 GLU A CA 1
ATOM 2473 C C . GLU A 1 310 ? -18.031 -12.980 4.421 1.00 87.50 310 GLU A C 1
ATOM 2475 O O . GLU A 1 310 ? -18.954 -12.829 3.622 1.00 87.50 310 GLU A O 1
ATOM 2480 N N . LEU A 1 311 ? -17.356 -11.944 4.933 1.00 87.62 311 LEU A N 1
ATOM 2481 C CA . LEU A 1 311 ? -17.689 -10.545 4.644 1.00 87.62 311 LEU A CA 1
ATOM 2482 C C . LEU A 1 311 ? -17.578 -10.217 3.146 1.00 87.62 311 LEU A C 1
ATOM 2484 O O . LEU A 1 311 ? -18.447 -9.548 2.594 1.00 87.62 311 LEU A O 1
ATOM 2488 N N . LEU A 1 312 ? -16.547 -10.724 2.462 1.00 86.12 312 LEU A N 1
ATOM 2489 C CA . LEU A 1 312 ? -16.401 -10.552 1.013 1.00 86.12 312 LEU A CA 1
ATOM 2490 C C . LEU A 1 312 ? -17.512 -11.228 0.211 1.00 86.12 312 LEU A C 1
ATOM 2492 O O . LEU A 1 312 ? -17.950 -10.680 -0.798 1.00 86.12 312 LEU A O 1
ATOM 2496 N N . GLN A 1 313 ? -17.957 -12.417 0.623 1.00 84.81 313 GLN A N 1
ATOM 2497 C CA . GLN A 1 313 ? -19.065 -13.106 -0.043 1.00 84.81 313 GLN A CA 1
ATOM 2498 C C . GLN A 1 313 ? -20.373 -12.323 0.097 1.00 84.81 313 GLN A C 1
ATOM 2500 O O . GLN A 1 313 ? -21.125 -12.218 -0.869 1.00 84.81 313 GLN A O 1
ATOM 2505 N N . GLU A 1 314 ? -20.617 -11.740 1.269 1.00 83.50 314 GLU A N 1
ATOM 2506 C CA . GLU A 1 314 ? -21.819 -10.952 1.549 1.00 83.50 314 GLU A CA 1
ATOM 2507 C C . GLU A 1 314 ? -21.841 -9.634 0.774 1.00 83.50 314 GLU A C 1
ATOM 2509 O O . GLU A 1 314 ? -22.829 -9.334 0.105 1.00 83.50 314 GLU A O 1
ATOM 2514 N N . LEU A 1 315 ? -20.736 -8.886 0.785 1.00 81.00 315 LEU A N 1
ATOM 2515 C CA . LEU A 1 315 ? -20.610 -7.655 -0.002 1.00 81.00 315 LEU A CA 1
ATOM 2516 C C . LEU A 1 315 ? -20.622 -7.943 -1.510 1.00 81.00 315 LEU A C 1
ATOM 2518 O O . LEU A 1 315 ? -21.191 -7.188 -2.295 1.00 81.00 315 LEU A O 1
ATOM 2522 N N . GLY A 1 316 ? -20.052 -9.078 -1.921 1.00 66.56 316 GLY A N 1
ATOM 2523 C CA . GLY A 1 316 ? -20.057 -9.543 -3.305 1.00 66.56 316 GLY A CA 1
ATOM 2524 C C . GLY A 1 316 ? -21.440 -9.935 -3.841 1.00 66.56 316 GLY A C 1
ATOM 2525 O O . GLY A 1 316 ? -21.601 -10.029 -5.058 1.00 66.56 316 GLY A O 1
ATOM 2526 N N . ALA A 1 317 ? -22.419 -10.166 -2.962 1.00 61.16 317 ALA A N 1
ATOM 2527 C CA . ALA A 1 317 ? -23.814 -10.407 -3.328 1.00 61.16 317 ALA A CA 1
ATOM 2528 C C . ALA A 1 317 ? -24.646 -9.113 -3.434 1.00 61.16 317 ALA A C 1
ATOM 2530 O O . ALA A 1 317 ? -25.750 -9.152 -3.975 1.00 61.16 317 ALA A O 1
ATOM 2531 N N . GLN A 1 318 ? -24.141 -7.989 -2.910 1.00 54.66 318 GLN A N 1
ATOM 2532 C CA . GLN A 1 318 ? -24.831 -6.689 -2.875 1.00 54.66 318 GLN A CA 1
ATOM 2533 C C . GLN A 1 318 ? -24.429 -5.743 -4.019 1.00 54.66 318 GLN A C 1
ATOM 2535 O O . GLN A 1 318 ? -25.149 -4.785 -4.291 1.00 54.66 318 GLN A O 1
ATOM 2540 N N . VAL A 1 319 ? -23.308 -6.027 -4.689 1.00 49.06 319 VAL A N 1
ATOM 2541 C CA . VAL A 1 319 ? -22.754 -5.292 -5.846 1.00 49.06 319 VAL A CA 1
ATOM 2542 C C . VAL A 1 319 ? -22.812 -6.169 -7.095 1.00 49.06 319 VAL A C 1
ATOM 2544 O O . VAL A 1 319 ? -22.933 -5.622 -8.211 1.00 49.06 319 VAL A O 1
#

pLDDT: mean 83.66, std 11.29, range [45.03, 96.94]

Secondary structure (DSSP, 8-state):
-PPPHHHHHHHHHH-HHHHHHHHHHHHHHHHH-S---HHHHHHHHHHTSHHHHTTSHHHHHHHHHHHHHHHHHTTS-HHHHHHHHHHHHHHHHHHHH--SS----HHHH-TTS-HHHHHHHTS-GGGS-GGGSHHHHHHHHHHHHHHHH-SSS-----HHHHHHHHHTTTHHHHHHHHHHHH-SSPPPHHHHHHHHHHH-TT--HHHHHHHHHHHHHHHHHHHHHHHSS---HHHHHHTS-SSSS-HHHHHHHHHHHHHHSTTTGGGHHHHHHHH--SHHHHHHHHHHHHHHHHHHTTT--HHHHHHHHHHHHHHHTT-

Organism: Cricetulus griseus (NCBI:txid10029)

Mean predicted aligned error: 7.4 Å

Radius of gyration: 20.21 Å; Cα contacts (8 Å, |Δi|>4): 286; chains: 1; bounding box: 50×43×59 Å

Nearest PDB structures (foldseek):
  7kzv-assembly1_C  TM=9.365E-01  e=2.420E-22  Homo sapiens
  5ajd-assembly6_K  TM=2.288E-01  e=2.732E+00  Saccharomyces cerevisiae CEN.PK113-7D
  8or3-assembly1_A  TM=1.961E-01  e=6.810E+00  Homo sapiens
  9fmd-assembly1_I  TM=1.504E-01  e=6.810E+00  Homo sapiens

InterPro domains:
  IPR000686 Fanconi anaemia group C protein [PF02106] (2-315)
  IPR000686 Fanconi anaemia group C protein [PR00494] (11-30)
  IPR000686 Fanconi anaemia group C protein [PR00494] (104-123)
  IPR000686 Fanconi anaemia group C protein [PR00494] (159-175)
  IPR000686 Fanconi anaemia group C protein [PR00494] (185-204)
  IPR000686 Fanconi anaemia group C protein [PR00494] (251-270)
  IPR000686 Fanconi anaemia group C protein [PTHR16798] (2-318)

Foldseek 3Di:
DDDPLVVVLVCCVVPVVSLVVLLVVLVCVLPVDLDDQLVNLLVSLVVSSQLLSVLDLVSLLVSLVVLVVVCVVVVNDPSSLSSLLSSLVSNVVSNVVDPDDDDDQQCSNLVLDDPVLSVLLPDDLVPDPPVCSVVSLLVNLVVLCCQAPPVVPVRPDHLCSSLSVVSNSCNSLVSLLVCLLPDPDQRDLSSLLVLLCNLCSPDDPVQSVVLSVLVSVLSVQLSVLLVDPDNALVSLVVSQDPDDHRNLSSVLNLQCSLLVHPNNVVHVLVNLVVQPPDPVSLSSLLNSLSVVLVCVVVVPPVSSNVSSVVSNVVSVVVD